Protein AF-A0A9P7HQS7-F1 (afdb_monomer_lite)

Secondary structure (DSSP, 8-state):
---HHHHHHHHHHH---GGGEEEEEEES---S-TT--TTSTTTTTTEEEEEEEE----GGGS--HHHHHHHHHHHHTTHHHHHHHHHHHHHTT---S-HHHHHHHHHHHHHHHHHHHHHHHTTTT--S---HHHHHHHHHHHHHHHHHHHHHHGGGSS-THHHHHHHHHHHHTT-TTSHHHHHHHHHSSTT-HHHHHHHHHTSTTTTT-HHHHHHHHHHHHHS-HHHHHTT-HHHHHHHHHHHHHHHHH-TT--

Structure (mmCIF, N/CA/C/O backbone):
data_AF-A0A9P7HQS7-F1
#
_entry.id   AF-A0A9P7HQS7-F1
#
loop_
_atom_site.group_PDB
_atom_site.id
_atom_site.type_symbol
_atom_site.label_atom_id
_atom_site.label_alt_id
_atom_site.label_comp_id
_atom_site.label_asym_id
_atom_site.label_entity_id
_atom_site.label_seq_id
_atom_site.pdbx_PDB_ins_code
_atom_site.Cartn_x
_atom_site.Cartn_y
_atom_site.Cartn_z
_atom_site.occupancy
_atom_site.B_iso_or_equiv
_atom_site.auth_seq_id
_atom_site.auth_comp_id
_atom_site.auth_asym_id
_atom_site.auth_atom_id
_atom_site.pdbx_PDB_model_num
ATOM 1 N N . MET A 1 1 ? 9.924 -20.325 -32.715 1.00 49.25 1 MET A N 1
ATOM 2 C CA . MET A 1 1 ? 8.821 -19.707 -31.945 1.00 49.25 1 MET A CA 1
ATOM 3 C C . MET A 1 1 ? 9.147 -19.861 -30.471 1.00 49.25 1 MET A C 1
ATOM 5 O O . MET A 1 1 ? 9.348 -20.991 -30.048 1.00 49.25 1 MET A O 1
ATOM 9 N N . MET A 1 2 ? 9.272 -18.765 -29.718 1.00 60.41 2 MET A N 1
ATOM 10 C CA . MET A 1 2 ? 9.378 -18.847 -28.253 1.00 60.41 2 MET A CA 1
ATOM 11 C C . MET A 1 2 ? 8.041 -19.307 -27.663 1.00 60.41 2 MET A C 1
ATOM 13 O O . MET A 1 2 ? 6.983 -18.977 -28.205 1.00 60.41 2 MET A O 1
ATOM 17 N N . SER A 1 3 ? 8.096 -20.117 -26.605 1.00 73.44 3 SER A N 1
ATOM 18 C CA . SER A 1 3 ? 6.913 -20.727 -25.995 1.00 73.44 3 SER A CA 1
ATOM 19 C C . SER A 1 3 ? 6.051 -19.682 -25.281 1.00 73.44 3 SER A C 1
ATOM 21 O O . SER A 1 3 ? 6.530 -18.623 -24.878 1.00 73.44 3 SER A O 1
ATOM 23 N N . SER A 1 4 ? 4.765 -19.984 -25.093 1.00 73.38 4 SER A N 1
ATOM 24 C CA . SER A 1 4 ? 3.894 -19.223 -24.187 1.00 73.38 4 SER A CA 1
ATOM 25 C C . SER A 1 4 ? 4.485 -19.117 -22.777 1.00 73.38 4 SER A C 1
ATOM 27 O O . SER A 1 4 ? 4.354 -18.070 -22.156 1.00 73.38 4 SER A O 1
ATOM 29 N N . GLY A 1 5 ? 5.194 -20.160 -22.327 1.00 81.75 5 GLY A N 1
ATOM 30 C CA . GLY A 1 5 ? 5.910 -20.180 -21.051 1.00 81.75 5 GLY A CA 1
ATOM 31 C C . GLY A 1 5 ? 6.954 -19.072 -20.927 1.00 81.75 5 GLY A C 1
ATOM 32 O O . GLY A 1 5 ? 6.957 -18.378 -19.927 1.00 81.75 5 GLY A O 1
ATOM 33 N N . PHE A 1 6 ? 7.753 -18.808 -21.970 1.00 82.31 6 PHE A N 1
ATOM 34 C CA . PHE A 1 6 ? 8.747 -17.726 -21.931 1.00 82.31 6 PHE A CA 1
ATOM 35 C C . PHE A 1 6 ? 8.119 -16.356 -21.641 1.00 82.31 6 PHE A C 1
ATOM 37 O O . PHE A 1 6 ? 8.645 -15.594 -20.840 1.00 82.31 6 PHE A O 1
ATOM 44 N N . PHE A 1 7 ? 7.001 -16.032 -22.295 1.00 79.00 7 PHE A N 1
ATOM 45 C CA . PHE A 1 7 ? 6.338 -14.745 -22.079 1.00 79.00 7 PHE A CA 1
ATOM 46 C C . PHE A 1 7 ? 5.617 -14.682 -20.733 1.00 79.00 7 PHE A C 1
ATOM 48 O O . PHE A 1 7 ? 5.605 -13.620 -20.127 1.00 79.00 7 PHE A O 1
ATOM 55 N N . ALA A 1 8 ? 5.063 -15.802 -20.261 1.00 74.88 8 ALA A N 1
ATOM 56 C CA . ALA A 1 8 ? 4.489 -15.884 -18.923 1.00 74.88 8 ALA A CA 1
ATOM 57 C C . ALA A 1 8 ? 5.565 -15.687 -17.845 1.00 74.88 8 ALA A C 1
ATOM 59 O O . ALA A 1 8 ? 5.360 -14.913 -16.921 1.00 74.88 8 ALA A O 1
ATOM 60 N N . ASP A 1 9 ? 6.733 -16.312 -18.003 1.00 73.12 9 ASP A N 1
ATOM 61 C CA . ASP A 1 9 ? 7.865 -16.137 -17.093 1.00 73.12 9 ASP A CA 1
ATOM 62 C C . ASP A 1 9 ? 8.442 -14.720 -17.183 1.00 73.12 9 ASP A C 1
ATOM 64 O O . ASP A 1 9 ? 8.821 -14.147 -16.166 1.00 73.12 9 ASP A O 1
ATOM 68 N N . LEU A 1 10 ? 8.508 -14.128 -18.380 1.00 72.50 10 LEU A N 1
ATOM 69 C CA . LEU A 1 10 ? 8.941 -12.742 -18.556 1.00 72.50 10 LEU A CA 1
ATOM 70 C C . LEU A 1 10 ? 8.008 -11.786 -17.805 1.00 72.50 10 LEU A C 1
ATOM 72 O O . LEU A 1 10 ? 8.485 -10.956 -17.037 1.00 72.50 10 LEU A O 1
ATOM 76 N N . GLU A 1 11 ? 6.699 -11.928 -17.986 1.00 70.00 11 GLU A N 1
ATOM 77 C CA . GLU A 1 11 ? 5.691 -11.106 -17.316 1.00 70.00 11 GLU A CA 1
ATOM 78 C C . GLU A 1 11 ? 5.711 -11.329 -15.798 1.00 70.00 11 GLU A C 1
ATOM 80 O O . GLU A 1 11 ? 5.760 -10.369 -15.037 1.00 70.00 11 GLU A O 1
ATOM 85 N N . LEU A 1 12 ? 5.807 -12.581 -15.346 1.00 62.22 12 LEU A N 1
ATOM 86 C CA . LEU A 1 12 ? 5.856 -12.925 -13.924 1.00 62.22 12 LEU A CA 1
ATOM 87 C C . LEU A 1 12 ? 7.117 -12.403 -13.221 1.00 62.22 12 LEU A C 1
ATOM 89 O O . LEU A 1 12 ? 7.042 -11.955 -12.082 1.00 62.22 12 LEU A O 1
ATOM 93 N N . ASN A 1 13 ? 8.277 -12.453 -13.880 1.00 58.34 13 ASN A N 1
ATOM 94 C CA . ASN A 1 13 ? 9.545 -12.055 -13.261 1.00 58.34 13 ASN A CA 1
ATOM 95 C C . ASN A 1 13 ? 9.893 -10.574 -13.464 1.00 58.34 13 ASN A C 1
ATOM 97 O O . ASN A 1 13 ? 10.711 -10.040 -12.717 1.00 58.34 13 ASN A O 1
ATOM 101 N N . THR A 1 14 ? 9.342 -9.918 -14.489 1.00 58.38 14 THR A N 1
ATOM 102 C CA . THR A 1 14 ? 9.727 -8.540 -14.856 1.00 58.38 14 THR A CA 1
ATOM 103 C C . THR A 1 14 ? 8.563 -7.559 -14.921 1.00 58.38 14 THR A C 1
ATOM 105 O O . THR A 1 14 ? 8.804 -6.364 -15.048 1.00 58.38 14 THR A O 1
ATOM 108 N N . GLY A 1 15 ? 7.317 -8.031 -14.872 1.00 61.59 15 GLY A N 1
ATOM 109 C CA . GLY A 1 15 ? 6.125 -7.210 -15.091 1.00 61.59 15 GLY A CA 1
ATOM 110 C C . GLY A 1 15 ? 5.891 -6.819 -16.553 1.00 61.59 15 GLY A C 1
ATOM 111 O O . GLY A 1 15 ? 4.835 -6.280 -16.860 1.00 61.59 15 GLY A O 1
ATOM 112 N N . ILE A 1 16 ? 6.827 -7.100 -17.474 1.00 69.81 16 ILE A N 1
ATOM 113 C CA . ILE A 1 16 ? 6.713 -6.686 -18.877 1.00 69.81 16 ILE A CA 1
ATOM 114 C C . ILE A 1 16 ? 5.714 -7.597 -19.604 1.00 69.81 16 ILE A C 1
ATOM 116 O O . ILE A 1 16 ? 6.024 -8.772 -19.838 1.00 69.81 16 ILE A O 1
ATOM 120 N N . PRO A 1 17 ? 4.561 -7.074 -20.062 1.00 72.88 17 PRO A N 1
ATOM 121 C CA . PRO A 1 17 ? 3.586 -7.896 -20.751 1.00 72.88 17 PRO A CA 1
ATOM 122 C C . PRO A 1 17 ? 4.065 -8.245 -22.161 1.00 72.88 17 PRO A C 1
ATOM 124 O O . PRO A 1 17 ? 4.784 -7.491 -22.835 1.00 72.88 17 PRO A O 1
ATOM 127 N N . LYS A 1 18 ? 3.577 -9.376 -22.679 1.00 77.00 18 LYS A N 1
ATOM 128 C CA . LYS A 1 18 ? 3.855 -9.807 -24.060 1.00 77.00 18 LYS A CA 1
ATOM 129 C C . LYS A 1 18 ? 3.506 -8.733 -25.099 1.00 77.00 18 LYS A C 1
ATOM 131 O O . LYS A 1 18 ? 4.198 -8.620 -26.107 1.00 77.00 18 LYS A O 1
ATOM 136 N N . SER A 1 19 ? 2.458 -7.941 -24.867 1.00 78.62 19 SER A N 1
ATOM 137 C CA . SER A 1 19 ? 2.013 -6.859 -25.762 1.00 78.62 19 SER A CA 1
ATOM 138 C C . SER A 1 19 ? 3.055 -5.745 -25.934 1.00 78.62 19 SER A C 1
ATOM 140 O O . SER A 1 19 ? 3.161 -5.164 -27.017 1.00 78.62 19 SER A O 1
ATOM 142 N N . LYS A 1 20 ? 3.868 -5.491 -24.902 1.00 76.50 20 LYS A N 1
ATOM 143 C CA . LYS A 1 20 ? 4.955 -4.501 -24.898 1.00 76.50 20 LYS A CA 1
ATOM 144 C C . LYS A 1 20 ? 6.319 -5.111 -25.238 1.00 76.50 20 LYS A C 1
ATOM 146 O O . LYS A 1 20 ? 7.344 -4.442 -25.116 1.00 76.50 20 LYS A O 1
ATOM 151 N N . THR A 1 21 ? 6.338 -6.350 -25.736 1.00 79.75 21 THR A N 1
ATOM 152 C CA . THR A 1 21 ? 7.549 -7.048 -26.180 1.00 79.75 21 THR A CA 1
ATOM 153 C C . THR A 1 21 ? 7.455 -7.407 -27.661 1.00 79.75 21 THR A C 1
ATOM 155 O O . THR A 1 21 ? 6.498 -8.037 -28.107 1.00 79.75 21 THR A O 1
ATOM 158 N N . LYS A 1 22 ? 8.479 -7.061 -28.443 1.00 86.62 22 LYS A N 1
ATOM 159 C CA . LYS A 1 22 ? 8.659 -7.530 -29.825 1.00 86.62 22 LYS A CA 1
ATOM 160 C C . LYS A 1 22 ? 9.949 -8.325 -29.938 1.00 86.62 22 LYS A C 1
ATOM 162 O O . LYS A 1 22 ? 10.961 -7.939 -29.371 1.00 86.62 22 LYS A O 1
ATOM 167 N N . MET A 1 23 ? 9.933 -9.413 -30.697 1.00 85.50 23 MET A N 1
ATOM 168 C CA . MET A 1 23 ? 11.172 -10.119 -31.022 1.00 85.50 23 MET A CA 1
ATOM 169 C C . MET A 1 23 ? 11.892 -9.382 -32.143 1.00 85.50 23 MET A C 1
ATOM 171 O O . MET A 1 23 ? 11.276 -9.001 -33.140 1.00 85.50 23 MET A O 1
ATOM 175 N N . GLY A 1 24 ? 13.190 -9.173 -31.979 1.00 85.88 24 GLY A N 1
ATOM 176 C CA . GLY A 1 24 ? 14.002 -8.513 -32.987 1.00 85.88 24 GLY A CA 1
ATOM 177 C C . GLY A 1 24 ? 15.483 -8.750 -32.771 1.00 85.88 24 GLY A C 1
ATOM 178 O O . GLY A 1 24 ? 15.890 -9.533 -31.916 1.00 85.88 24 GLY A O 1
ATOM 179 N N . ASN A 1 25 ? 16.287 -8.069 -33.576 1.00 85.75 25 ASN A N 1
ATOM 180 C CA . ASN A 1 25 ? 17.732 -8.123 -33.447 1.00 85.75 25 ASN A CA 1
ATOM 181 C C . ASN A 1 25 ? 18.205 -6.867 -32.715 1.00 85.75 25 ASN A C 1
ATOM 183 O O . ASN A 1 25 ? 17.741 -5.768 -33.025 1.00 85.75 25 ASN A O 1
ATOM 187 N N . TYR A 1 26 ? 19.101 -7.036 -31.750 1.00 81.50 26 TYR A N 1
ATOM 188 C CA . TYR A 1 26 ? 19.686 -5.944 -30.981 1.00 81.50 26 TYR A CA 1
ATOM 189 C C . TYR A 1 26 ? 21.166 -5.820 -31.290 1.00 81.50 26 TYR A C 1
ATOM 191 O O . TYR A 1 26 ? 21.915 -6.786 -31.156 1.00 81.50 26 TYR A O 1
ATOM 199 N N . ASP A 1 27 ? 21.567 -4.620 -31.683 1.00 82.00 27 ASP A N 1
ATOM 200 C CA . ASP A 1 27 ? 22.956 -4.274 -31.922 1.00 82.00 27 ASP A CA 1
ATOM 201 C C . ASP A 1 27 ? 23.524 -3.614 -30.659 1.00 82.00 27 ASP A C 1
ATOM 203 O O . ASP A 1 27 ? 23.108 -2.516 -30.280 1.00 82.00 27 ASP A O 1
ATOM 207 N N . ARG A 1 28 ? 24.465 -4.287 -29.989 1.00 71.00 28 ARG A N 1
ATOM 208 C CA . ARG A 1 28 ? 25.158 -3.765 -28.799 1.00 71.00 28 ARG A CA 1
ATOM 209 C C . ARG A 1 28 ? 26.414 -2.965 -29.167 1.00 71.00 28 ARG A C 1
ATOM 211 O O . ARG A 1 28 ? 27.345 -2.902 -28.367 1.00 71.00 28 ARG A O 1
ATOM 218 N N . MET A 1 29 ? 26.407 -2.336 -30.342 1.00 63.81 29 MET A N 1
ATOM 219 C CA . MET A 1 29 ? 27.504 -1.597 -30.963 1.00 63.81 29 MET A CA 1
ATOM 220 C C . MET A 1 29 ? 28.428 -2.515 -31.773 1.00 63.81 29 MET A C 1
ATOM 222 O O . MET A 1 29 ? 29.483 -2.952 -31.312 1.00 63.81 29 MET A O 1
ATOM 226 N N . ASN A 1 30 ? 28.006 -2.795 -33.004 1.00 63.38 30 ASN A N 1
ATOM 227 C CA . ASN A 1 30 ? 28.791 -3.447 -34.034 1.00 63.38 30 ASN A CA 1
ATOM 228 C C . ASN A 1 30 ? 30.038 -2.599 -34.312 1.00 63.38 30 ASN A C 1
ATOM 230 O O . ASN A 1 30 ? 29.960 -1.471 -34.798 1.00 63.38 30 ASN A O 1
ATOM 234 N N . SER A 1 31 ? 31.202 -3.138 -33.958 1.00 65.56 31 SER A N 1
ATOM 235 C CA . SER A 1 31 ? 32.501 -2.492 -34.151 1.00 65.56 31 SER A CA 1
ATOM 236 C C . SER A 1 31 ? 33.038 -2.636 -35.580 1.00 65.56 31 SER A C 1
ATOM 238 O O . SER A 1 31 ? 34.177 -2.245 -35.845 1.00 65.56 31 SER A O 1
ATOM 240 N N . CYS A 1 32 ? 32.247 -3.183 -36.511 1.00 70.31 32 CYS A N 1
ATOM 241 C CA . CYS A 1 32 ? 32.590 -3.198 -37.926 1.00 70.31 32 CYS A CA 1
ATOM 242 C C . CYS A 1 32 ? 32.798 -1.789 -38.488 1.00 70.31 32 CYS A C 1
ATOM 244 O O . CYS A 1 32 ? 32.143 -0.817 -38.109 1.00 70.31 32 CYS A O 1
ATOM 246 N N . ALA A 1 33 ? 33.648 -1.713 -39.512 1.00 72.75 33 ALA A N 1
ATOM 247 C CA . ALA A 1 33 ? 33.722 -0.536 -40.360 1.00 72.75 33 ALA A CA 1
ATOM 248 C C . ALA A 1 33 ? 32.353 -0.252 -41.024 1.00 72.75 33 ALA A C 1
ATOM 250 O O . ALA A 1 33 ? 31.674 -1.199 -41.426 1.00 72.75 33 ALA A O 1
ATOM 251 N N . PRO A 1 34 ? 31.972 1.023 -41.247 1.00 69.19 34 PRO A N 1
ATOM 252 C CA . PRO A 1 34 ? 30.704 1.394 -41.894 1.00 69.19 34 PRO A CA 1
ATOM 253 C C . PRO A 1 34 ? 30.480 0.788 -43.291 1.00 69.19 34 PRO A C 1
ATOM 255 O O . PRO A 1 34 ? 29.362 0.787 -43.795 1.00 69.19 34 PRO A O 1
ATOM 258 N N . SER A 1 35 ? 31.545 0.306 -43.937 1.00 76.62 35 SER A N 1
ATOM 259 C CA . SER A 1 35 ? 31.519 -0.342 -45.251 1.00 76.62 35 SER A CA 1
ATOM 260 C C . SER A 1 35 ? 31.280 -1.854 -45.205 1.00 76.62 35 SER A C 1
ATOM 262 O O . SER A 1 35 ? 31.222 -2.472 -46.271 1.00 76.62 35 SER A O 1
ATOM 264 N N . ALA A 1 36 ? 31.202 -2.451 -44.012 1.00 72.50 36 ALA A N 1
ATOM 265 C CA . ALA A 1 36 ? 30.992 -3.883 -43.856 1.00 72.50 36 ALA A CA 1
ATOM 266 C C . ALA A 1 36 ? 29.621 -4.307 -44.405 1.00 72.50 36 ALA A C 1
ATOM 268 O O . ALA A 1 36 ? 28.665 -3.527 -44.423 1.00 72.50 36 ALA A O 1
ATOM 269 N N . LYS A 1 37 ? 29.528 -5.545 -44.883 1.00 78.62 37 LYS A N 1
ATOM 270 C CA . LYS A 1 37 ? 28.327 -6.134 -45.481 1.00 78.62 37 LYS A CA 1
ATOM 271 C C . LYS A 1 37 ? 27.953 -7.432 -44.779 1.00 78.62 37 LYS A C 1
ATOM 273 O O . LYS A 1 37 ? 28.771 -8.074 -44.125 1.00 78.62 37 LYS A O 1
ATOM 278 N N . ALA A 1 38 ? 26.704 -7.851 -44.982 1.00 69.25 38 ALA A N 1
ATOM 279 C CA . ALA A 1 38 ? 26.240 -9.171 -44.578 1.00 69.25 38 ALA A CA 1
ATOM 280 C C . ALA A 1 38 ? 27.117 -10.259 -45.226 1.00 69.25 38 ALA A C 1
ATOM 282 O O . ALA A 1 38 ? 27.034 -10.479 -46.434 1.00 69.25 38 ALA A O 1
ATOM 283 N N . GLY A 1 39 ? 27.973 -10.892 -44.419 1.00 71.81 39 GLY A N 1
ATOM 284 C CA . GLY A 1 39 ? 28.974 -11.871 -44.855 1.00 71.81 39 GLY A CA 1
ATOM 285 C C . GLY A 1 39 ? 30.388 -11.602 -44.334 1.00 71.81 39 GLY A C 1
ATOM 286 O O . GLY A 1 39 ? 31.192 -12.527 -44.322 1.00 71.81 39 GLY A O 1
ATOM 287 N N . ASP A 1 40 ? 30.682 -10.384 -43.872 1.00 76.31 40 ASP A N 1
ATOM 288 C CA . ASP A 1 40 ? 31.977 -10.068 -43.262 1.00 76.31 40 ASP A CA 1
ATOM 289 C C . ASP A 1 40 ? 32.073 -10.647 -41.841 1.00 76.31 40 ASP A C 1
ATOM 291 O O . ASP A 1 40 ? 31.099 -10.614 -41.087 1.00 76.31 40 ASP A O 1
ATOM 295 N N . ASP A 1 41 ? 33.259 -11.121 -41.442 1.00 75.69 41 ASP A N 1
ATOM 296 C CA . ASP A 1 41 ? 33.483 -11.796 -40.150 1.00 75.69 41 ASP A CA 1
ATOM 297 C C . ASP A 1 41 ? 33.062 -10.950 -38.936 1.00 75.69 41 ASP A C 1
ATOM 299 O O . ASP A 1 41 ? 32.614 -11.479 -37.918 1.00 75.69 41 ASP A O 1
ATOM 303 N N . CYS A 1 42 ? 33.169 -9.621 -39.041 1.00 75.56 42 CYS A N 1
ATOM 304 C CA . CYS A 1 42 ? 32.767 -8.714 -37.972 1.00 75.56 42 CYS A CA 1
ATOM 305 C C . CYS A 1 42 ? 31.251 -8.445 -37.935 1.00 75.56 42 CYS A C 1
ATOM 307 O O . CYS A 1 42 ? 30.754 -7.967 -36.920 1.00 75.56 42 CYS A O 1
ATOM 309 N N . TRP A 1 43 ? 30.501 -8.742 -39.008 1.00 70.81 43 TRP A N 1
ATOM 310 C CA . TRP A 1 43 ? 29.119 -8.271 -39.211 1.00 70.81 43 TRP A CA 1
ATOM 311 C C . TRP A 1 43 ? 28.144 -8.771 -38.142 1.00 70.81 43 TRP A C 1
ATOM 313 O O . TRP A 1 43 ? 27.165 -8.100 -37.817 1.00 70.81 43 TRP A O 1
ATOM 323 N N . SER A 1 44 ? 28.418 -9.947 -37.583 1.00 72.12 44 SER A N 1
ATOM 324 C CA . SER A 1 44 ? 27.623 -10.552 -36.513 1.00 72.12 44 SER A CA 1
ATOM 325 C C . SER A 1 44 ? 28.182 -10.289 -35.110 1.00 72.12 44 SER A C 1
ATOM 327 O O . SER A 1 44 ? 27.564 -10.698 -34.126 1.00 72.12 44 SER A O 1
ATOM 329 N N . ILE A 1 45 ? 29.327 -9.612 -34.981 1.00 74.94 45 ILE A N 1
ATOM 330 C CA . ILE A 1 45 ? 29.920 -9.295 -33.679 1.00 74.94 45 ILE A CA 1
ATOM 331 C C . ILE A 1 45 ? 29.080 -8.206 -33.005 1.00 74.94 45 ILE A C 1
ATOM 333 O O . ILE A 1 45 ? 28.859 -7.135 -33.559 1.00 74.94 45 ILE A O 1
ATOM 337 N N . GLY A 1 46 ? 28.598 -8.489 -31.793 1.00 72.44 46 GLY A N 1
ATOM 338 C CA . GLY A 1 46 ? 27.740 -7.570 -31.035 1.00 72.44 46 GLY A CA 1
ATOM 339 C C . GLY A 1 46 ? 26.260 -7.601 -31.433 1.00 72.44 46 GLY A C 1
ATOM 340 O O . GLY A 1 46 ? 25.463 -6.893 -30.819 1.00 72.44 46 GLY A O 1
ATOM 341 N N . MET A 1 47 ? 25.877 -8.449 -32.397 1.00 80.44 47 MET A N 1
ATOM 342 C CA . MET A 1 47 ? 24.490 -8.643 -32.817 1.00 80.44 47 MET A CA 1
ATOM 343 C C . MET A 1 47 ? 23.835 -9.786 -32.039 1.00 80.44 47 MET A C 1
ATOM 345 O O . MET A 1 47 ? 24.221 -10.949 -32.161 1.00 80.44 47 MET A O 1
ATOM 349 N N . TYR A 1 48 ? 22.787 -9.471 -31.285 1.00 82.12 48 TYR A N 1
ATOM 350 C CA . TYR A 1 48 ? 21.903 -10.467 -30.692 1.00 82.12 48 TYR A CA 1
ATOM 351 C C . TYR A 1 48 ? 20.707 -10.688 -31.605 1.00 82.12 48 TYR A C 1
ATOM 353 O O . TYR A 1 48 ? 19.951 -9.758 -31.879 1.00 82.12 48 TYR A O 1
ATOM 361 N N . TYR A 1 49 ? 20.526 -11.920 -32.071 1.00 83.50 49 TYR A N 1
ATOM 362 C CA . TYR A 1 49 ? 19.428 -12.268 -32.964 1.00 83.50 49 TYR A CA 1
ATOM 363 C C . TYR A 1 49 ? 18.232 -12.812 -32.191 1.00 83.50 49 TYR A C 1
ATOM 365 O O . TYR A 1 49 ? 18.395 -13.627 -31.283 1.00 83.50 49 TYR A O 1
ATOM 373 N N . ASN A 1 50 ? 17.030 -12.407 -32.605 1.00 84.31 50 ASN A N 1
ATOM 374 C CA . ASN A 1 50 ? 15.763 -12.905 -32.066 1.00 84.31 50 ASN A CA 1
ATOM 375 C C . ASN A 1 50 ? 15.669 -12.808 -30.527 1.00 84.31 50 ASN A C 1
ATOM 377 O O . ASN A 1 50 ? 15.296 -13.764 -29.844 1.00 84.31 50 ASN A O 1
ATOM 381 N N . VAL A 1 51 ? 16.022 -11.640 -29.994 1.00 83.75 51 VAL A N 1
ATOM 382 C CA . VAL A 1 51 ? 15.893 -11.294 -28.576 1.00 83.75 51 VAL A CA 1
ATOM 383 C C . VAL A 1 51 ? 14.618 -10.484 -28.320 1.00 83.75 51 VAL A C 1
ATOM 385 O O . VAL A 1 51 ? 14.140 -9.788 -29.224 1.00 83.75 51 VAL A O 1
ATOM 388 N N . PRO A 1 52 ? 14.048 -10.556 -27.103 1.00 79.94 52 PRO A N 1
ATOM 389 C CA . PRO A 1 52 ? 12.950 -9.687 -26.699 1.00 79.94 52 PRO A CA 1
ATOM 390 C C . PRO A 1 52 ? 13.423 -8.231 -26.644 1.00 79.94 52 PRO A C 1
ATOM 392 O O . PRO A 1 52 ? 14.416 -7.904 -25.998 1.00 79.94 52 PRO A O 1
ATOM 395 N N . LEU A 1 53 ? 12.689 -7.353 -27.315 1.00 80.25 53 LEU A N 1
ATOM 396 C CA . LEU A 1 53 ? 12.899 -5.914 -27.325 1.00 80.25 53 LEU A CA 1
ATOM 397 C C . LEU A 1 53 ? 11.640 -5.200 -26.874 1.00 80.25 53 LEU A C 1
ATOM 399 O O . LEU A 1 53 ? 10.520 -5.637 -27.141 1.00 80.25 53 LEU A O 1
ATOM 403 N N . ILE A 1 54 ? 11.845 -4.051 -26.246 1.00 74.44 54 ILE A N 1
ATOM 404 C CA . ILE A 1 54 ? 10.766 -3.168 -25.831 1.00 74.44 54 ILE A CA 1
ATOM 405 C C . ILE A 1 54 ? 9.980 -2.705 -27.069 1.00 74.44 54 ILE A C 1
ATOM 407 O O . ILE A 1 54 ? 10.552 -2.290 -28.085 1.00 74.44 54 ILE A O 1
ATOM 411 N N . ASN A 1 55 ? 8.653 -2.784 -26.988 1.00 78.56 55 ASN A N 1
ATOM 412 C CA . ASN A 1 55 ? 7.739 -2.398 -28.053 1.00 78.56 55 ASN A CA 1
ATOM 413 C C . ASN A 1 55 ? 6.791 -1.284 -27.596 1.00 78.56 55 ASN A C 1
ATOM 415 O O . ASN A 1 55 ? 5.752 -1.553 -27.001 1.00 78.56 55 ASN A O 1
ATOM 419 N N . GLY A 1 56 ? 7.137 -0.036 -27.928 1.00 66.81 56 GLY A N 1
ATOM 420 C CA . GLY A 1 56 ? 6.194 1.083 -27.880 1.00 66.81 56 GLY A CA 1
ATOM 421 C C . GLY A 1 56 ? 5.753 1.512 -26.480 1.00 66.81 56 GLY A C 1
ATOM 422 O O . GLY A 1 56 ? 4.567 1.761 -26.292 1.00 66.81 56 GLY A O 1
ATOM 423 N N . TYR A 1 57 ? 6.676 1.608 -25.516 1.00 64.81 57 TYR A N 1
ATOM 424 C CA . TYR A 1 57 ? 6.403 2.402 -24.313 1.00 64.81 57 TYR A CA 1
ATOM 425 C C . TYR A 1 57 ? 6.416 3.888 -24.661 1.00 64.81 57 TYR A C 1
ATOM 427 O O . TYR A 1 57 ? 7.319 4.384 -25.340 1.00 64.81 57 TYR A O 1
ATOM 435 N N . SER A 1 58 ? 5.406 4.584 -24.173 1.00 62.78 58 SER A N 1
ATOM 436 C CA . SER A 1 58 ? 5.192 6.015 -24.302 1.00 62.78 58 SER A CA 1
ATOM 437 C C . SER A 1 58 ? 4.866 6.608 -22.933 1.00 62.78 58 SER A C 1
ATOM 439 O O . SER A 1 58 ? 4.514 5.893 -22.001 1.00 62.78 58 SER A O 1
ATOM 441 N N . VAL A 1 59 ? 4.967 7.932 -22.801 1.00 59.22 59 VAL A N 1
ATOM 442 C CA . VAL A 1 59 ? 4.653 8.629 -21.539 1.00 59.22 59 VAL A CA 1
ATOM 443 C C . VAL A 1 59 ? 3.207 8.373 -21.095 1.00 59.22 59 VAL A C 1
ATOM 445 O O . VAL A 1 59 ? 2.947 8.316 -19.904 1.00 59.22 59 VAL A O 1
ATOM 448 N N . SER A 1 60 ? 2.285 8.165 -22.039 1.00 60.56 60 SER A N 1
ATOM 449 C CA . SER A 1 60 ? 0.882 7.839 -21.757 1.00 60.56 60 SER A CA 1
ATOM 450 C C . SER A 1 60 ? 0.652 6.427 -21.218 1.00 60.56 60 SER A C 1
ATOM 452 O O . SER A 1 60 ? -0.446 6.156 -20.752 1.00 60.56 60 SER A O 1
ATOM 454 N N . ASP A 1 61 ? 1.647 5.540 -21.293 1.00 58.47 61 ASP A N 1
ATOM 455 C CA . ASP A 1 61 ? 1.560 4.209 -20.683 1.00 58.47 61 ASP A CA 1
ATOM 456 C C . ASP A 1 61 ? 1.909 4.252 -19.181 1.00 58.47 61 ASP A C 1
ATOM 458 O O . ASP A 1 61 ? 1.562 3.355 -18.432 1.00 58.47 61 ASP A O 1
ATOM 462 N N . VAL A 1 62 ? 2.569 5.313 -18.700 1.00 61.19 62 VAL A N 1
ATOM 463 C CA . VAL A 1 62 ? 3.015 5.401 -17.303 1.00 61.19 62 VAL A CA 1
ATOM 464 C C . VAL A 1 62 ? 2.076 6.300 -16.505 1.00 61.19 62 VAL A C 1
ATOM 466 O O . VAL A 1 62 ? 1.900 7.474 -16.840 1.00 61.19 62 VAL A O 1
ATOM 469 N N . ALA A 1 63 ? 1.522 5.775 -15.408 1.00 67.81 63 ALA A N 1
ATOM 470 C CA 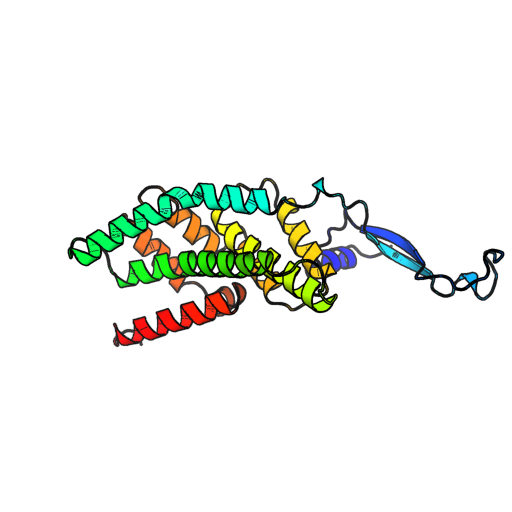. ALA A 1 63 ? 0.701 6.558 -14.488 1.00 67.81 63 ALA A CA 1
ATOM 471 C C . ALA A 1 63 ? 1.456 7.803 -14.011 1.00 67.81 63 ALA A C 1
ATOM 473 O O . ALA A 1 63 ? 2.602 7.709 -13.569 1.00 67.81 63 ALA A O 1
ATOM 474 N N . ASN A 1 64 ? 0.811 8.972 -14.048 1.00 71.38 64 ASN A N 1
ATOM 475 C CA . ASN A 1 64 ? 1.411 10.204 -13.551 1.00 71.38 64 ASN A CA 1
ATOM 476 C C . ASN A 1 64 ? 1.491 10.161 -12.013 1.00 71.38 64 ASN A C 1
ATOM 478 O O . ASN A 1 64 ? 0.454 10.282 -11.350 1.00 71.38 64 ASN A O 1
ATOM 482 N N . PRO A 1 65 ? 2.693 10.078 -11.409 1.00 70.88 65 PRO A N 1
ATOM 483 C CA . PRO A 1 65 ? 2.850 9.982 -9.958 1.00 70.88 65 PRO A CA 1
ATOM 484 C C . PRO A 1 65 ? 2.146 11.097 -9.190 1.00 70.88 65 PRO A C 1
ATOM 486 O O . PRO A 1 65 ? 1.592 10.881 -8.114 1.00 70.88 65 PRO A O 1
ATOM 489 N N . LYS A 1 66 ? 2.126 12.304 -9.765 1.00 74.81 66 LYS A N 1
ATOM 490 C CA . LYS A 1 66 ? 1.467 13.461 -9.163 1.00 74.81 66 LYS A CA 1
ATOM 491 C C . LYS A 1 66 ? -0.036 13.245 -9.043 1.00 74.81 66 LYS A C 1
ATOM 493 O O . LYS A 1 66 ? -0.623 13.661 -8.049 1.00 74.81 66 LYS A O 1
ATOM 498 N N . GLU A 1 67 ? -0.660 12.618 -10.032 1.00 77.44 67 GLU A N 1
ATOM 499 C CA . GLU A 1 67 ? -2.096 12.341 -10.015 1.00 77.44 67 GLU A CA 1
ATOM 500 C C . GLU A 1 67 ? -2.438 11.255 -9.002 1.00 77.44 67 GLU A C 1
ATOM 502 O O . GLU A 1 67 ? -3.398 11.419 -8.253 1.00 77.44 67 GLU A O 1
ATOM 507 N N . VAL A 1 68 ? -1.619 10.202 -8.918 1.00 77.56 68 VAL A N 1
ATOM 508 C CA . VAL A 1 68 ? -1.764 9.133 -7.918 1.00 77.56 68 VAL A CA 1
ATOM 509 C C . VAL A 1 68 ? -1.726 9.718 -6.505 1.00 77.56 68 VAL A C 1
ATOM 511 O O . VAL A 1 68 ? -2.647 9.510 -5.714 1.00 77.56 68 VAL A O 1
ATOM 514 N N . VAL A 1 69 ? -0.710 10.535 -6.218 1.00 80.06 69 VAL A N 1
ATOM 515 C CA . VAL A 1 69 ? -0.574 11.221 -4.927 1.00 80.06 69 VAL A CA 1
ATOM 516 C C . VAL A 1 69 ? -1.728 12.187 -4.689 1.00 80.06 69 VAL A C 1
ATOM 518 O O . VAL A 1 69 ? -2.286 12.200 -3.598 1.00 80.06 69 VAL A O 1
ATOM 521 N N . SER A 1 70 ? -2.123 12.972 -5.693 1.00 83.12 70 SER A N 1
ATOM 522 C CA . SER A 1 70 ? -3.202 13.959 -5.542 1.00 83.12 70 SER A CA 1
ATOM 523 C C . SER A 1 70 ? -4.539 13.286 -5.215 1.00 83.12 70 SER A C 1
ATOM 525 O O . SER A 1 70 ? -5.219 13.708 -4.283 1.00 83.12 70 SER A O 1
ATOM 527 N N . LYS A 1 71 ? -4.880 12.192 -5.910 1.00 83.56 71 LYS A N 1
ATOM 528 C CA . LYS A 1 71 ? -6.073 11.378 -5.620 1.00 83.56 71 LYS A CA 1
ATOM 529 C C . LYS A 1 71 ? -6.017 10.763 -4.218 1.00 83.56 71 LYS A C 1
ATOM 531 O O . LYS A 1 71 ? -7.023 10.761 -3.510 1.00 83.56 71 LYS A O 1
ATOM 536 N N . GLY A 1 72 ? -4.851 10.257 -3.811 1.00 85.06 72 GLY A N 1
ATOM 537 C CA . GLY A 1 72 ? -4.637 9.722 -2.465 1.00 85.06 72 GLY A CA 1
ATOM 538 C C . GLY A 1 72 ? -4.847 10.789 -1.390 1.00 85.06 72 GLY A C 1
ATOM 539 O O . GLY A 1 72 ? -5.617 10.583 -0.455 1.00 85.06 72 GLY A O 1
ATOM 540 N N . LEU A 1 73 ? -4.235 11.963 -1.572 1.00 85.94 73 LEU A N 1
ATOM 541 C CA . LEU A 1 73 ? -4.408 13.124 -0.699 1.00 85.94 73 LEU A CA 1
ATOM 542 C C . LEU A 1 73 ? -5.877 13.531 -0.597 1.00 85.94 73 LEU A C 1
ATOM 544 O O . LEU A 1 73 ? -6.365 13.749 0.507 1.00 85.94 73 LEU A O 1
ATOM 548 N N . ASP A 1 74 ? -6.592 13.591 -1.722 1.00 87.50 74 ASP A N 1
ATOM 549 C CA . ASP A 1 74 ? -8.014 13.930 -1.750 1.00 87.50 74 ASP A CA 1
ATOM 550 C C . ASP A 1 74 ? -8.858 12.973 -0.902 1.00 87.50 74 ASP A C 1
ATOM 552 O O . ASP A 1 74 ? -9.719 13.433 -0.148 1.00 87.50 74 ASP A O 1
ATOM 556 N N . LYS A 1 75 ? -8.579 11.665 -0.962 1.00 86.94 75 LYS A N 1
ATOM 557 C CA . LYS A 1 75 ? -9.292 10.655 -0.169 1.00 86.94 75 LYS A CA 1
ATOM 558 C C . LYS A 1 75 ? -8.990 10.717 1.328 1.00 86.94 75 LYS A C 1
ATOM 560 O O . LYS A 1 75 ? -9.880 10.432 2.125 1.00 86.94 75 LYS A O 1
ATOM 565 N N . ILE A 1 76 ? -7.786 11.123 1.732 1.00 89.19 76 ILE A N 1
ATOM 566 C CA . ILE A 1 76 ? -7.417 11.204 3.158 1.00 89.19 76 ILE A CA 1
ATOM 567 C C . ILE A 1 76 ? -7.697 12.568 3.797 1.00 89.19 76 ILE A C 1
ATOM 569 O O . ILE A 1 76 ? -7.441 12.731 4.985 1.00 89.19 76 ILE A O 1
ATOM 573 N N . LYS A 1 77 ? -8.239 13.556 3.071 1.00 87.56 77 LYS A N 1
ATOM 574 C CA . LYS A 1 77 ? -8.494 14.915 3.602 1.00 87.56 77 LYS A CA 1
ATOM 575 C C . LYS A 1 77 ? -9.284 14.941 4.914 1.00 87.56 77 LYS A C 1
ATOM 577 O O . LYS A 1 77 ? -9.027 15.795 5.754 1.00 87.56 77 LYS A O 1
ATOM 582 N N . GLY A 1 78 ? -10.238 14.027 5.089 1.00 84.94 78 GLY A N 1
ATOM 583 C CA . GLY A 1 78 ? -11.043 13.927 6.312 1.00 84.94 78 GLY A CA 1
ATOM 584 C C . GLY A 1 78 ? -10.383 13.136 7.445 1.00 84.94 78 GLY A C 1
ATOM 585 O O . GLY A 1 78 ? -10.872 13.173 8.572 1.00 84.94 78 GLY A O 1
ATOM 586 N N . LEU A 1 79 ? -9.294 12.416 7.165 1.00 88.62 79 LEU A N 1
ATOM 587 C CA . LEU A 1 79 ? -8.644 11.520 8.119 1.00 88.62 79 LEU A CA 1
ATOM 588 C C . LEU A 1 79 ? -8.056 12.270 9.331 1.00 88.62 79 LEU A C 1
ATOM 590 O O . LEU A 1 79 ? -8.347 11.845 10.448 1.00 88.62 79 LEU A O 1
ATOM 594 N N . PRO A 1 80 ? -7.324 13.399 9.178 1.00 89.12 80 PRO A N 1
ATOM 595 C CA . PRO A 1 80 ? -6.808 14.151 10.325 1.00 89.12 80 PRO A CA 1
ATOM 596 C C . PRO A 1 80 ? -7.910 14.598 11.287 1.00 89.12 80 PRO A C 1
ATOM 598 O O . PRO A 1 80 ? -7.797 14.392 12.487 1.00 89.12 80 PRO A O 1
ATOM 601 N N . THR A 1 81 ? -9.023 15.122 10.762 1.00 89.94 81 THR A N 1
ATOM 602 C CA . THR A 1 81 ? -10.153 15.562 11.591 1.00 89.94 81 THR A CA 1
ATOM 603 C C . THR A 1 81 ? -10.780 14.408 12.372 1.00 89.94 81 THR A C 1
ATOM 605 O O . THR A 1 81 ? -11.103 14.579 13.544 1.00 89.94 81 THR A O 1
ATOM 608 N N . GLN A 1 82 ? -10.941 13.233 11.757 1.00 89.06 82 GLN A N 1
ATOM 609 C CA . GLN A 1 82 ? -11.467 12.055 12.455 1.00 89.06 82 GLN A CA 1
ATOM 610 C C . GLN A 1 82 ? -10.507 11.565 13.550 1.00 89.06 82 GLN A C 1
ATOM 612 O O . GLN A 1 82 ? -10.949 11.215 14.643 1.00 89.06 82 GLN A O 1
ATOM 617 N N . ILE A 1 83 ? -9.197 11.580 13.282 1.00 89.81 83 ILE A N 1
ATOM 618 C CA . ILE A 1 83 ? -8.173 11.231 14.274 1.00 89.81 83 ILE A CA 1
ATOM 619 C C . ILE A 1 83 ? -8.208 12.223 15.444 1.00 89.81 83 ILE A C 1
ATOM 621 O O . ILE A 1 83 ? -8.263 11.790 16.592 1.00 89.81 83 ILE A O 1
ATOM 625 N N . ASP A 1 84 ? -8.255 13.532 15.181 1.00 90.62 84 ASP A N 1
ATOM 626 C CA . ASP A 1 84 ? -8.324 14.569 16.221 1.00 90.62 84 ASP A CA 1
ATOM 627 C C . ASP A 1 84 ? -9.565 14.414 17.111 1.00 90.62 84 ASP A C 1
ATOM 629 O O . ASP A 1 84 ? -9.491 14.573 18.333 1.00 90.62 84 ASP A O 1
ATOM 633 N N . GLN A 1 85 ? -10.709 14.065 16.517 1.00 88.81 85 GLN A N 1
ATOM 634 C CA . GLN A 1 85 ? -11.949 13.811 17.252 1.00 88.81 85 GLN A CA 1
ATOM 635 C C . GLN A 1 85 ? -11.805 12.631 18.214 1.00 88.81 85 GLN A C 1
ATOM 637 O O . GLN A 1 85 ? -12.188 12.742 19.380 1.00 88.81 85 GLN A O 1
ATOM 642 N N . VAL A 1 86 ? -11.227 11.520 17.757 1.00 90.00 86 VAL A N 1
ATOM 643 C CA . VAL A 1 86 ? -11.044 10.339 18.607 1.00 90.00 86 VAL A CA 1
ATOM 644 C C . VAL A 1 86 ? -9.951 10.551 19.652 1.00 90.00 86 VAL A C 1
ATOM 646 O O . VAL A 1 86 ? -10.139 10.162 20.801 1.00 90.00 86 VAL A O 1
ATOM 649 N N . LEU A 1 87 ? -8.863 11.252 19.325 1.00 89.69 87 LEU A N 1
ATOM 650 C CA . LEU A 1 87 ? -7.857 11.659 20.313 1.00 89.69 87 LEU A CA 1
ATOM 651 C C . LEU A 1 87 ? -8.462 12.552 21.403 1.00 89.69 87 LEU A C 1
ATOM 653 O O . LEU A 1 87 ? -8.193 12.345 22.585 1.00 89.69 87 LEU A O 1
ATOM 657 N N . THR A 1 88 ? -9.319 13.502 21.025 1.00 91.81 88 THR A N 1
ATOM 658 C CA . THR A 1 88 ? -10.054 14.339 21.985 1.00 91.81 88 THR A CA 1
ATOM 659 C C . THR A 1 88 ? -10.972 13.484 22.861 1.00 91.81 88 THR A C 1
ATOM 661 O O . THR A 1 88 ? -11.013 13.670 24.077 1.00 91.81 88 THR A O 1
ATOM 664 N N . ALA A 1 89 ? -11.682 12.514 22.275 1.00 88.62 89 ALA A N 1
ATOM 665 C CA . ALA A 1 89 ? -12.529 11.590 23.025 1.00 88.62 89 ALA A CA 1
ATOM 666 C C . ALA A 1 89 ? -11.717 10.747 24.023 1.00 88.62 89 ALA A C 1
ATOM 668 O O . ALA A 1 89 ? -12.126 10.634 25.175 1.00 88.62 89 ALA A O 1
ATOM 669 N N . LEU A 1 90 ? -10.549 10.226 23.635 1.00 89.44 90 LEU A N 1
ATOM 670 C CA . LEU A 1 90 ? -9.639 9.504 24.533 1.00 89.44 90 LEU A CA 1
ATOM 671 C C . LEU A 1 90 ? -9.167 10.387 25.696 1.00 89.44 90 LEU A C 1
ATOM 673 O O . LEU A 1 90 ? -9.254 9.984 26.851 1.00 89.44 90 LEU A O 1
ATOM 677 N N . GLN A 1 91 ? -8.730 11.619 25.414 1.00 90.00 91 GLN A N 1
ATOM 678 C CA . GLN A 1 91 ? -8.266 12.565 26.440 1.00 90.00 91 GLN A CA 1
ATOM 679 C C . GLN A 1 91 ? -9.347 12.915 27.469 1.00 90.00 91 GLN A C 1
ATOM 681 O O . GLN A 1 91 ? -9.040 13.176 28.632 1.00 90.00 91 GLN A O 1
ATOM 686 N N . LEU A 1 92 ? -10.610 12.922 27.046 1.00 92.44 92 LEU A N 1
ATOM 687 C CA . LEU A 1 92 ? -11.762 13.195 27.903 1.00 92.44 92 LEU A CA 1
ATOM 688 C C . LEU A 1 92 ? -12.362 11.926 28.535 1.00 92.44 92 LEU A C 1
ATOM 690 O O . LEU A 1 92 ? -13.397 12.025 29.192 1.00 92.44 92 LEU A O 1
ATOM 694 N N . ASN A 1 93 ? -11.742 10.751 28.353 1.00 85.50 93 ASN A N 1
ATOM 695 C CA . ASN A 1 93 ? -12.288 9.437 28.731 1.00 85.50 93 ASN A CA 1
ATOM 696 C C . ASN A 1 93 ? -13.698 9.173 28.157 1.00 85.50 93 ASN A C 1
ATOM 698 O O . ASN A 1 93 ? -14.526 8.507 28.776 1.00 85.50 93 ASN A O 1
ATOM 702 N N . GLY A 1 94 ? -13.993 9.748 26.991 1.00 84.94 94 GLY A N 1
ATOM 703 C CA . GLY A 1 94 ? -15.265 9.636 26.278 1.00 84.94 94 GLY A CA 1
ATOM 704 C C . GLY A 1 94 ? -15.241 8.661 25.100 1.00 84.94 94 GLY A C 1
ATOM 705 O O . GLY A 1 94 ? -16.268 8.494 24.444 1.00 84.94 94 GLY A O 1
ATOM 706 N N . TYR A 1 95 ? -14.099 8.037 24.799 1.00 85.81 95 TYR A N 1
ATOM 707 C CA . TYR A 1 95 ? -14.038 6.957 23.817 1.00 85.81 95 TYR A CA 1
ATOM 708 C C . TYR A 1 95 ? -14.624 5.680 24.429 1.00 85.81 95 TYR A C 1
ATOM 710 O O . TYR A 1 95 ? -14.231 5.261 25.513 1.00 85.81 95 TYR A O 1
ATOM 718 N N . LEU A 1 96 ? -15.612 5.095 23.751 1.00 85.38 96 LEU A N 1
ATOM 719 C CA . LEU A 1 96 ? -16.379 3.950 24.258 1.00 85.38 96 LEU A CA 1
ATOM 720 C C . LEU A 1 96 ? -15.894 2.601 23.699 1.00 85.38 96 LEU A C 1
ATOM 722 O O . LEU A 1 96 ? -16.451 1.565 24.058 1.00 85.38 96 LEU A O 1
ATOM 726 N N . GLY A 1 97 ? -14.913 2.613 22.791 1.00 86.19 97 GLY A N 1
ATOM 727 C CA . GLY A 1 97 ? -14.316 1.410 22.210 1.00 86.19 97 GLY A CA 1
ATOM 728 C C . GLY A 1 97 ? -13.095 0.917 22.989 1.00 86.19 97 GLY A C 1
ATOM 729 O O . GLY A 1 97 ? -12.692 1.515 23.981 1.00 86.19 97 GLY A O 1
ATOM 730 N N . ASP A 1 98 ? -12.482 -0.168 22.515 1.00 89.88 98 ASP A N 1
ATOM 731 C CA . ASP A 1 98 ? -11.202 -0.649 23.044 1.00 89.88 98 ASP A CA 1
ATOM 732 C C . ASP A 1 98 ? -10.044 0.165 22.435 1.00 89.88 98 ASP A C 1
ATOM 734 O O . ASP A 1 98 ? -9.838 0.172 21.216 1.00 89.88 98 ASP A O 1
ATOM 738 N N . ASP A 1 99 ? -9.280 0.851 23.284 1.00 88.44 99 ASP A N 1
ATOM 739 C CA . ASP A 1 99 ? -8.116 1.655 22.892 1.00 88.44 99 ASP A CA 1
ATOM 740 C C . ASP A 1 99 ? -7.070 0.833 22.118 1.00 88.44 99 ASP A C 1
ATOM 742 O O . ASP A 1 99 ? -6.426 1.334 21.194 1.00 88.44 99 ASP A O 1
ATOM 746 N N . MET A 1 100 ? -6.910 -0.450 22.450 1.00 88.88 100 MET A N 1
ATOM 747 C CA . MET A 1 100 ? -5.957 -1.341 21.785 1.00 88.88 100 MET A CA 1
ATOM 748 C C . MET A 1 100 ? -6.429 -1.714 20.383 1.00 88.88 100 MET A C 1
ATOM 750 O O . MET A 1 100 ? -5.601 -1.812 19.475 1.00 88.88 100 MET A O 1
ATOM 754 N N . GLU A 1 101 ? -7.740 -1.873 20.185 1.00 91.88 101 GLU A N 1
ATOM 755 C CA . GLU A 1 101 ? -8.318 -2.090 18.855 1.00 91.88 101 GLU A CA 1
ATOM 756 C C . GLU A 1 101 ? -8.198 -0.837 17.989 1.00 91.88 101 GLU A C 1
ATOM 758 O O . GLU A 1 101 ? -7.918 -0.930 16.791 1.00 91.88 101 GLU A O 1
ATOM 763 N N . LEU A 1 102 ? -8.334 0.345 18.590 1.00 91.50 102 LEU A N 1
ATOM 764 C CA . LEU A 1 102 ? -8.095 1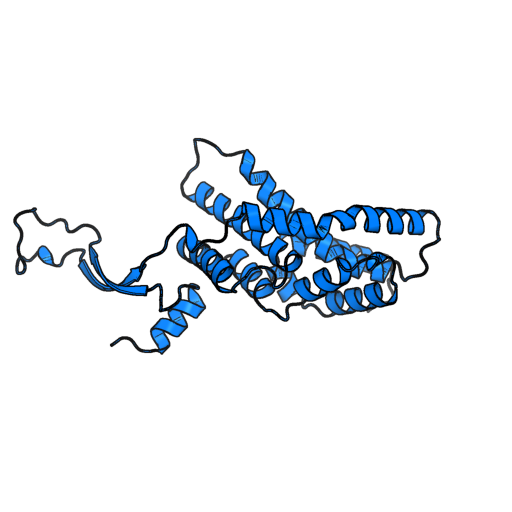.605 17.899 1.00 91.50 102 LEU A CA 1
ATOM 765 C C . LEU A 1 102 ? -6.634 1.720 17.435 1.00 91.50 102 LEU A C 1
ATOM 767 O O . LEU A 1 102 ? -6.383 2.064 16.277 1.00 91.50 102 LEU A O 1
ATOM 771 N N . ILE A 1 103 ? -5.669 1.380 18.298 1.00 91.56 103 ILE A N 1
ATOM 772 C CA . ILE A 1 103 ? -4.241 1.355 17.941 1.00 91.56 103 ILE A CA 1
ATOM 773 C C . ILE A 1 103 ? -3.978 0.334 16.824 1.00 91.56 103 ILE A C 1
ATOM 775 O O . ILE A 1 103 ? -3.296 0.660 15.849 1.00 91.56 103 ILE A O 1
ATOM 779 N N . ASP 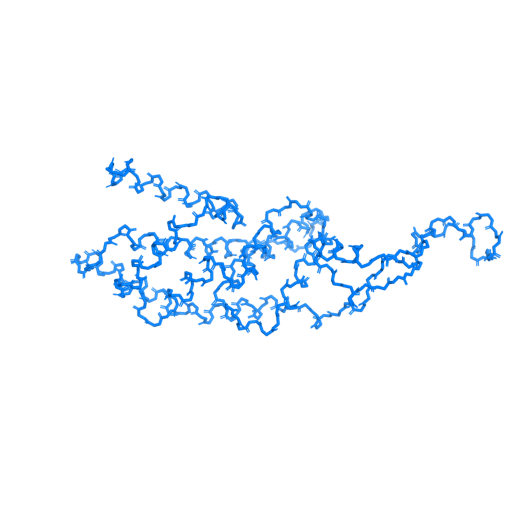A 1 104 ? -4.529 -0.879 16.924 1.00 92.19 104 ASP A N 1
ATOM 780 C CA . ASP A 1 104 ? -4.394 -1.903 15.878 1.00 92.19 104 ASP A CA 1
ATOM 781 C C . ASP A 1 104 ? -4.970 -1.441 14.543 1.00 92.19 104 ASP A C 1
ATOM 783 O O . ASP A 1 104 ? -4.395 -1.705 13.489 1.00 92.19 104 ASP A O 1
ATOM 787 N N . SER A 1 105 ? -6.069 -0.698 14.578 1.00 93.06 105 SER A N 1
ATOM 788 C CA . SER A 1 105 ? -6.725 -0.229 13.364 1.00 93.06 105 SER A CA 1
ATOM 789 C C . SER A 1 105 ? -5.944 0.877 12.667 1.00 93.06 105 SER A C 1
ATOM 791 O O . SER A 1 105 ? -5.766 0.844 11.451 1.00 93.06 105 SER A O 1
ATOM 793 N N . LEU A 1 106 ? -5.470 1.863 13.429 1.00 92.44 106 LEU A N 1
ATOM 794 C CA . LEU A 1 106 ? -4.904 3.091 12.870 1.00 92.44 106 LEU A CA 1
ATOM 795 C C . LEU A 1 106 ? -3.394 3.028 12.636 1.00 92.44 106 LEU A C 1
ATOM 797 O O . LEU A 1 106 ? -2.885 3.753 11.780 1.00 92.44 106 LEU A O 1
ATOM 801 N N . SER A 1 107 ? -2.671 2.179 13.371 1.00 93.00 107 SER A N 1
ATOM 802 C CA . SER A 1 107 ? -1.206 2.120 13.313 1.00 93.00 107 SER A CA 1
ATOM 803 C C . SER A 1 107 ? -0.691 1.868 11.898 1.00 93.00 107 SER A C 1
ATOM 805 O O . SER A 1 107 ? 0.072 2.677 11.377 1.00 93.00 107 SER A O 1
ATOM 807 N N . LEU A 1 108 ? -1.126 0.790 11.243 1.00 93.31 108 LEU A N 1
ATOM 808 C CA . LEU A 1 108 ? -0.606 0.427 9.926 1.00 93.31 108 LEU A CA 1
ATOM 809 C C . LEU A 1 108 ? -0.888 1.503 8.853 1.00 93.31 108 LEU A C 1
ATOM 811 O O . LEU A 1 108 ? 0.071 1.932 8.210 1.00 93.31 108 LEU A O 1
ATOM 815 N N . PRO A 1 109 ? -2.125 2.014 8.684 1.00 92.12 109 PRO A N 1
ATOM 816 C CA . PRO A 1 109 ? -2.412 3.098 7.739 1.00 92.12 109 PRO A CA 1
ATOM 817 C C . PRO A 1 109 ? -1.582 4.359 7.965 1.00 92.12 109 PRO A C 1
ATOM 819 O O . PRO A 1 109 ? -1.033 4.920 7.015 1.00 92.12 109 PRO A O 1
ATOM 822 N N . ILE A 1 110 ? -1.455 4.796 9.221 1.00 92.56 110 ILE A N 1
ATOM 823 C CA . ILE A 1 110 ? -0.675 5.989 9.570 1.00 92.56 110 ILE A CA 1
ATOM 824 C C . ILE A 1 110 ? 0.803 5.766 9.247 1.00 92.56 110 ILE A C 1
ATOM 826 O O . ILE A 1 110 ? 1.448 6.645 8.677 1.00 92.56 110 ILE A O 1
ATOM 830 N N . LEU A 1 111 ? 1.344 4.589 9.570 1.00 94.31 111 LEU A N 1
ATOM 831 C CA . LEU A 1 111 ? 2.737 4.252 9.292 1.00 94.31 111 LEU A CA 1
ATOM 832 C C . LEU A 1 111 ? 3.027 4.167 7.792 1.00 94.31 111 LEU A C 1
ATOM 834 O O . LEU A 1 111 ? 4.054 4.683 7.360 1.00 94.31 111 LEU A O 1
ATOM 838 N N . MET A 1 112 ? 2.124 3.590 6.995 1.00 92.25 112 MET A N 1
ATOM 839 C CA . MET A 1 112 ? 2.252 3.564 5.535 1.00 92.25 112 MET A CA 1
ATOM 840 C C . MET A 1 112 ? 2.266 4.980 4.945 1.00 92.25 112 MET A C 1
ATOM 842 O O . MET A 1 112 ? 3.145 5.296 4.145 1.00 92.25 112 MET A O 1
ATOM 846 N N . LEU A 1 113 ? 1.359 5.861 5.384 1.00 90.81 113 LEU A N 1
ATOM 847 C CA . LEU A 1 113 ? 1.328 7.266 4.956 1.00 90.81 113 LEU A CA 1
ATOM 848 C C . LEU A 1 113 ? 2.584 8.038 5.398 1.00 90.81 113 LEU A C 1
ATOM 850 O O . LEU A 1 113 ? 3.144 8.820 4.627 1.00 90.81 113 LEU A O 1
ATOM 854 N N . ALA A 1 114 ? 3.068 7.802 6.618 1.00 91.25 114 ALA A N 1
ATOM 855 C CA . ALA A 1 114 ? 4.298 8.413 7.115 1.00 91.25 114 ALA A CA 1
ATOM 856 C C . ALA A 1 114 ? 5.521 7.949 6.306 1.00 91.25 114 ALA A C 1
ATOM 858 O O . ALA A 1 114 ? 6.314 8.770 5.854 1.00 91.25 114 ALA A O 1
ATOM 859 N N . SER A 1 115 ? 5.649 6.648 6.041 1.00 90.19 115 SER A N 1
ATOM 860 C CA . SER A 1 115 ? 6.735 6.114 5.214 1.00 90.19 115 SER A CA 1
ATOM 861 C C . SER A 1 115 ? 6.653 6.590 3.763 1.00 90.19 115 SER A C 1
ATOM 863 O O . SER A 1 115 ? 7.683 6.903 3.170 1.00 90.19 115 SER A O 1
ATOM 865 N N . ALA A 1 116 ? 5.450 6.727 3.199 1.00 87.75 116 ALA A N 1
ATOM 866 C CA . ALA A 1 116 ? 5.266 7.319 1.878 1.00 87.75 116 ALA A CA 1
ATOM 867 C C . ALA A 1 116 ? 5.744 8.781 1.840 1.00 87.75 116 ALA A C 1
ATOM 869 O O . ALA A 1 116 ? 6.524 9.158 0.967 1.00 87.75 116 ALA A O 1
ATOM 870 N N . THR A 1 117 ? 5.334 9.605 2.806 1.00 85.88 117 THR A N 1
ATOM 871 C CA . THR A 1 117 ? 5.734 11.023 2.848 1.00 85.88 117 THR A CA 1
ATOM 872 C C . THR A 1 117 ? 7.232 11.207 3.094 1.00 85.88 117 THR A C 1
ATOM 874 O O . THR A 1 117 ? 7.837 12.075 2.470 1.00 85.88 117 THR A O 1
ATOM 877 N N . GLU A 1 118 ? 7.864 10.370 3.918 1.00 85.44 118 GLU A N 1
ATOM 878 C CA . GLU A 1 118 ? 9.318 10.378 4.135 1.00 85.44 118 GLU A CA 1
ATOM 879 C C . GLU A 1 118 ? 10.099 10.018 2.865 1.00 85.44 118 GLU A C 1
ATOM 881 O O . GLU A 1 118 ? 11.032 10.736 2.492 1.00 85.44 118 GLU A O 1
ATOM 886 N N . ASN A 1 119 ? 9.675 8.959 2.167 1.00 79.38 119 ASN A N 1
ATOM 887 C CA . ASN A 1 119 ? 10.278 8.526 0.906 1.00 79.38 119 ASN A CA 1
ATOM 888 C C . ASN A 1 119 ? 10.080 9.565 -0.219 1.00 79.38 119 ASN A C 1
ATOM 890 O O . ASN A 1 119 ? 10.932 9.705 -1.094 1.00 79.38 119 ASN A O 1
ATOM 894 N N . MET A 1 120 ? 8.986 10.339 -0.189 1.00 76.31 120 MET A N 1
ATOM 895 C CA . MET A 1 120 ? 8.789 11.491 -1.084 1.00 76.31 120 MET A CA 1
ATOM 896 C C . MET A 1 120 ? 9.572 12.730 -0.639 1.00 76.31 120 MET A C 1
ATOM 898 O O . MET A 1 120 ? 10.003 13.515 -1.475 1.00 76.31 120 MET A O 1
ATOM 902 N N . GLY A 1 121 ? 9.791 12.936 0.659 1.00 68.75 121 GLY A N 1
ATOM 903 C CA . GLY A 1 121 ? 10.562 14.067 1.187 1.00 68.75 121 GLY A CA 1
ATOM 904 C C . GLY A 1 121 ? 12.043 14.016 0.801 1.00 68.75 121 GLY A C 1
ATOM 905 O O . GLY A 1 121 ? 12.693 15.055 0.679 1.00 68.75 121 GLY A O 1
ATOM 906 N N . THR A 1 122 ? 12.561 12.819 0.513 1.00 61.09 122 THR A N 1
ATOM 907 C CA . THR A 1 122 ? 13.915 12.617 -0.026 1.00 61.09 122 THR A CA 1
ATOM 908 C C . THR A 1 122 ? 14.068 13.141 -1.469 1.00 61.09 122 THR A C 1
ATOM 910 O O . THR A 1 122 ? 15.192 13.286 -1.946 1.00 61.09 122 THR A O 1
ATOM 913 N N . VAL A 1 123 ? 12.962 13.494 -2.151 1.00 53.91 123 VAL A N 1
ATOM 914 C CA . VAL A 1 123 ? 12.913 13.910 -3.570 1.00 53.91 123 VAL A CA 1
ATOM 915 C C . VAL A 1 123 ? 13.463 15.321 -3.814 1.00 53.91 123 VAL A C 1
ATOM 917 O O . VAL A 1 123 ? 14.000 15.607 -4.880 1.00 53.91 123 VAL A O 1
ATOM 920 N N . VAL A 1 124 ? 13.350 16.225 -2.837 1.00 52.16 124 VAL A N 1
ATOM 921 C CA . VAL A 1 124 ? 13.649 17.660 -3.034 1.00 52.16 124 VAL A CA 1
ATOM 922 C C . VAL A 1 124 ? 15.145 17.981 -2.904 1.00 52.16 124 VAL A C 1
ATOM 924 O O . VAL A 1 124 ? 15.590 19.031 -3.357 1.00 52.16 124 VAL A O 1
ATOM 927 N N . GLN A 1 125 ? 15.946 17.091 -2.313 1.00 51.28 125 GLN A N 1
ATOM 928 C CA . GLN A 1 125 ? 17.336 17.408 -1.954 1.00 51.28 125 GLN A CA 1
ATOM 929 C C . GLN A 1 125 ? 18.364 17.145 -3.056 1.00 51.28 125 GLN A C 1
ATOM 931 O O . GLN A 1 125 ? 19.539 17.448 -2.853 1.00 51.28 125 GLN A O 1
ATOM 936 N N . ILE A 1 126 ? 17.962 16.600 -4.208 1.00 52.91 126 ILE A N 1
ATOM 937 C CA . ILE A 1 126 ? 18.931 16.103 -5.181 1.00 52.91 126 ILE A CA 1
ATOM 938 C C . ILE A 1 126 ? 18.670 16.645 -6.585 1.00 52.91 126 ILE A C 1
ATOM 940 O O . ILE A 1 126 ? 17.966 16.053 -7.399 1.00 52.91 126 ILE A O 1
ATOM 944 N N . ALA A 1 127 ? 19.276 17.795 -6.867 1.00 53.50 127 ALA A N 1
ATOM 945 C CA . ALA A 1 127 ? 19.388 18.349 -8.204 1.00 53.50 127 ALA A CA 1
ATOM 946 C C . ALA A 1 127 ? 20.863 18.683 -8.480 1.00 53.50 127 ALA A C 1
ATOM 948 O O . ALA A 1 127 ? 21.501 19.412 -7.722 1.00 53.50 127 ALA A O 1
ATOM 949 N N . ASP A 1 128 ? 21.369 18.097 -9.567 1.00 53.56 128 ASP A N 1
ATOM 950 C CA . ASP A 1 128 ? 22.559 18.455 -10.356 1.00 53.56 128 ASP A CA 1
ATOM 951 C C . ASP A 1 128 ? 23.874 17.662 -10.190 1.00 53.56 128 ASP A C 1
ATOM 953 O O . ASP A 1 128 ? 24.710 17.751 -11.090 1.00 53.56 128 ASP A O 1
ATOM 957 N N . LYS A 1 129 ? 24.082 16.815 -9.166 1.00 55.34 129 LYS A N 1
ATOM 958 C CA . LYS A 1 129 ? 25.300 15.960 -9.072 1.00 55.34 129 LYS A CA 1
ATOM 959 C C . LYS A 1 129 ? 25.064 14.605 -8.399 1.00 55.34 129 LYS A C 1
ATOM 961 O O . LYS A 1 129 ? 25.444 14.421 -7.250 1.00 55.34 129 LYS A O 1
ATOM 966 N N . ILE A 1 130 ? 24.453 13.670 -9.115 1.00 65.62 130 ILE A N 1
ATOM 967 C CA . ILE A 1 130 ? 24.080 12.354 -8.580 1.00 65.62 130 ILE A CA 1
ATOM 968 C C . ILE A 1 130 ? 24.771 11.269 -9.399 1.00 65.62 130 ILE A C 1
ATOM 970 O O . ILE A 1 130 ? 24.815 11.383 -10.627 1.00 65.62 130 ILE A O 1
ATOM 974 N N . THR A 1 131 ? 25.301 10.228 -8.756 1.00 73.94 131 THR A N 1
ATOM 975 C CA . THR A 1 131 ? 25.784 9.046 -9.487 1.00 73.94 131 THR A CA 1
ATOM 976 C C . THR A 1 131 ? 24.609 8.240 -10.057 1.00 73.94 131 THR A C 1
ATOM 978 O O . THR A 1 131 ? 23.461 8.388 -9.638 1.00 73.94 131 THR A O 1
ATOM 981 N N . GLU A 1 132 ? 24.852 7.359 -11.028 1.00 71.75 132 GLU A N 1
ATOM 982 C CA . GLU A 1 132 ? 23.777 6.518 -11.579 1.00 71.75 132 GLU A CA 1
ATOM 983 C C . GLU A 1 132 ? 23.133 5.623 -10.500 1.00 71.75 132 GLU A C 1
ATOM 985 O O . GLU A 1 132 ? 21.929 5.368 -10.537 1.00 71.75 132 GLU A O 1
ATOM 990 N N . GLU A 1 133 ? 23.898 5.189 -9.497 1.00 71.50 133 GLU A N 1
ATOM 991 C CA . GLU A 1 133 ? 23.410 4.394 -8.366 1.00 71.50 133 GLU A CA 1
ATOM 992 C C . GLU A 1 133 ? 22.471 5.194 -7.462 1.00 71.50 133 GLU A C 1
ATOM 994 O O . GLU A 1 133 ? 21.384 4.727 -7.121 1.00 71.50 133 GLU A O 1
ATOM 999 N N . GLU A 1 134 ? 22.859 6.416 -7.107 1.00 73.25 134 GLU A N 1
ATOM 1000 C CA . GLU A 1 134 ? 22.041 7.308 -6.288 1.00 73.25 134 GLU A CA 1
ATOM 1001 C C . GLU A 1 134 ? 20.759 7.717 -7.032 1.00 73.25 134 GLU A C 1
ATOM 1003 O O . GLU A 1 134 ? 19.680 7.762 -6.439 1.00 73.25 134 GLU A O 1
ATOM 1008 N N . ARG A 1 135 ? 20.833 7.915 -8.355 1.00 71.88 135 ARG A N 1
ATOM 1009 C CA . ARG A 1 135 ? 19.664 8.179 -9.205 1.00 71.88 135 ARG A CA 1
ATOM 1010 C C . ARG A 1 135 ? 18.700 6.992 -9.229 1.00 71.88 135 ARG A C 1
ATOM 1012 O O . ARG A 1 135 ? 17.487 7.188 -9.183 1.00 71.88 135 ARG A O 1
ATOM 1019 N N . LYS A 1 136 ? 19.213 5.760 -9.278 1.00 73.88 136 LYS A N 1
ATOM 1020 C CA . LYS A 1 136 ? 18.383 4.551 -9.172 1.00 73.88 136 LYS A CA 1
ATOM 1021 C C . LYS A 1 136 ? 17.742 4.436 -7.796 1.00 73.88 136 LYS A C 1
ATOM 1023 O O . LYS A 1 136 ? 16.531 4.262 -7.724 1.00 73.88 136 LYS A O 1
ATOM 1028 N N . ALA A 1 137 ? 18.519 4.575 -6.722 1.00 76.00 137 ALA A N 1
ATOM 1029 C CA . ALA A 1 137 ? 18.006 4.526 -5.352 1.00 76.00 137 ALA A CA 1
ATOM 1030 C C . ALA A 1 137 ? 16.902 5.569 -5.122 1.00 76.00 137 ALA A C 1
ATOM 1032 O O . ALA A 1 137 ? 15.875 5.267 -4.517 1.00 76.00 137 ALA A O 1
ATOM 1033 N N . PHE A 1 138 ? 17.074 6.760 -5.690 1.00 75.38 138 PHE A N 1
ATOM 1034 C CA . PHE A 1 138 ? 16.085 7.827 -5.678 1.00 75.38 138 PHE A CA 1
ATOM 1035 C C . PHE A 1 138 ? 14.774 7.436 -6.366 1.00 75.38 138 PHE A C 1
ATOM 1037 O O . PHE A 1 138 ? 13.703 7.570 -5.775 1.00 75.38 138 PHE A O 1
ATOM 1044 N N . ILE A 1 139 ? 14.843 6.926 -7.601 1.00 74.88 139 ILE A N 1
ATOM 1045 C CA . ILE A 1 139 ? 13.641 6.498 -8.329 1.00 74.88 139 ILE A CA 1
ATOM 1046 C C . ILE A 1 139 ? 12.947 5.367 -7.564 1.00 74.88 139 ILE A C 1
ATOM 1048 O O . ILE A 1 139 ? 11.730 5.392 -7.420 1.00 74.88 139 ILE A O 1
ATOM 1052 N N . LEU A 1 140 ? 13.704 4.413 -7.016 1.00 76.62 140 LEU A N 1
ATOM 1053 C CA . LEU A 1 140 ? 13.147 3.316 -6.225 1.00 76.62 140 LEU A CA 1
ATOM 1054 C C . LEU A 1 140 ? 12.425 3.824 -4.973 1.00 76.62 140 LEU A C 1
ATOM 1056 O O . LEU A 1 140 ? 11.291 3.421 -4.747 1.00 76.62 140 LEU A O 1
ATOM 1060 N N . ALA A 1 141 ? 13.027 4.734 -4.202 1.00 77.81 141 ALA A N 1
ATOM 1061 C CA . ALA A 1 141 ? 12.392 5.320 -3.021 1.00 77.81 141 ALA A CA 1
ATOM 1062 C C . ALA A 1 141 ? 11.089 6.051 -3.380 1.00 77.81 141 ALA A C 1
ATOM 1064 O O . ALA A 1 141 ? 10.060 5.852 -2.731 1.00 77.81 141 ALA A O 1
ATOM 1065 N N . PHE A 1 142 ? 11.112 6.838 -4.456 1.00 78.44 142 PHE A N 1
ATOM 1066 C CA . PHE A 1 142 ? 9.931 7.538 -4.944 1.00 78.44 142 PHE A CA 1
ATOM 1067 C C . PHE A 1 142 ? 8.815 6.573 -5.371 1.00 78.44 142 PHE A C 1
ATOM 1069 O O . PHE A 1 142 ? 7.663 6.756 -4.982 1.00 78.44 142 PHE A O 1
ATOM 1076 N N . LEU A 1 143 ? 9.144 5.515 -6.115 1.00 78.12 143 LEU A N 1
ATOM 1077 C CA . LEU A 1 143 ? 8.169 4.510 -6.544 1.00 78.12 143 LEU A CA 1
ATOM 1078 C C . LEU A 1 143 ? 7.608 3.704 -5.361 1.00 78.12 143 LEU A C 1
ATOM 1080 O O . LEU A 1 143 ? 6.396 3.508 -5.292 1.00 78.12 143 LEU A O 1
ATOM 1084 N N . SER A 1 144 ? 8.434 3.331 -4.377 1.00 78.69 144 SER A N 1
ATOM 1085 C CA . SER A 1 144 ? 7.968 2.711 -3.123 1.00 78.69 144 SER A CA 1
ATOM 1086 C C . SER A 1 144 ? 6.932 3.568 -2.413 1.00 78.69 144 SER A C 1
ATOM 1088 O O . SER A 1 144 ? 5.927 3.063 -1.915 1.00 78.69 144 SER A O 1
ATOM 1090 N N . ALA A 1 145 ? 7.172 4.878 -2.369 1.00 81.56 145 ALA A N 1
ATOM 1091 C CA . ALA A 1 145 ? 6.263 5.816 -1.737 1.00 81.56 145 ALA A CA 1
ATOM 1092 C C . ALA A 1 145 ? 4.894 5.844 -2.421 1.00 81.56 145 ALA A C 1
ATOM 1094 O O . ALA A 1 145 ? 3.868 5.896 -1.747 1.00 81.56 145 ALA A O 1
ATOM 1095 N N . ILE A 1 146 ? 4.878 5.794 -3.755 1.00 80.88 146 ILE A N 1
ATOM 1096 C CA . ILE A 1 146 ? 3.643 5.748 -4.539 1.00 80.88 146 ILE A CA 1
ATOM 1097 C C . ILE A 1 146 ? 2.882 4.457 -4.241 1.00 80.88 146 ILE A C 1
ATOM 1099 O O . ILE A 1 146 ? 1.682 4.521 -3.987 1.00 80.88 146 ILE A O 1
ATOM 1103 N N . PHE A 1 147 ? 3.560 3.306 -4.203 1.00 81.31 147 PHE A N 1
ATOM 1104 C CA . PHE A 1 147 ? 2.903 2.027 -3.926 1.00 81.31 147 PHE A CA 1
ATOM 1105 C C . PHE A 1 147 ? 2.238 1.974 -2.548 1.00 81.31 147 PHE A C 1
ATOM 1107 O O . PHE A 1 147 ? 1.146 1.431 -2.426 1.00 81.31 147 PHE A O 1
ATOM 1114 N N . LEU A 1 148 ? 2.814 2.612 -1.527 1.00 85.94 148 LEU A N 1
ATOM 1115 C CA . LEU A 1 148 ? 2.180 2.723 -0.207 1.00 85.94 148 LEU A CA 1
ATOM 1116 C C . LEU A 1 148 ? 0.883 3.556 -0.210 1.00 85.94 148 LEU A C 1
ATOM 1118 O O . LEU A 1 148 ? 0.070 3.414 0.701 1.00 85.94 148 LEU A O 1
ATOM 1122 N N . ILE A 1 149 ? 0.670 4.403 -1.223 1.00 85.81 149 ILE A N 1
ATOM 1123 C CA . ILE A 1 149 ? -0.552 5.205 -1.405 1.00 85.81 149 ILE A CA 1
ATOM 1124 C C . ILE A 1 149 ? -1.595 4.460 -2.253 1.00 85.81 149 ILE A C 1
ATOM 1126 O O . ILE A 1 149 ? -2.777 4.788 -2.194 1.00 85.81 149 ILE A O 1
ATOM 1130 N N . VAL A 1 150 ? -1.212 3.427 -3.006 1.00 82.25 150 VAL A N 1
ATOM 1131 C CA . VAL A 1 150 ? -2.141 2.665 -3.864 1.00 82.25 150 VAL A CA 1
ATOM 1132 C C . VAL A 1 150 ? -3.346 2.099 -3.091 1.00 82.25 150 VAL A C 1
ATOM 1134 O O . VAL A 1 150 ? -4.477 2.277 -3.548 1.00 82.25 150 VAL A O 1
ATOM 1137 N N . PRO A 1 151 ? -3.185 1.530 -1.881 1.00 84.69 151 PRO A N 1
ATOM 1138 C CA . PRO A 1 151 ? -4.328 1.093 -1.079 1.00 84.69 151 PRO A CA 1
ATOM 1139 C C . PRO A 1 151 ? -5.322 2.210 -0.720 1.00 84.69 151 PRO A C 1
ATOM 1141 O O . PRO A 1 151 ? -6.508 1.949 -0.572 1.00 84.69 151 PRO A O 1
ATOM 1144 N N . VAL A 1 152 ? -4.872 3.467 -0.620 1.00 86.75 152 VAL A N 1
ATOM 1145 C CA . VAL A 1 152 ? -5.730 4.630 -0.314 1.00 86.75 152 VAL A CA 1
ATOM 1146 C C . VAL A 1 152 ? -6.678 4.927 -1.472 1.00 86.75 152 VAL A C 1
ATOM 1148 O O . VAL A 1 152 ? -7.853 5.244 -1.283 1.00 86.75 152 VAL A O 1
ATOM 1151 N N . ILE A 1 153 ? -6.156 4.873 -2.696 1.00 78.88 153 ILE A N 1
ATOM 1152 C CA . ILE A 1 153 ? -6.919 5.184 -3.906 1.00 78.88 153 ILE A CA 1
ATOM 1153 C C . ILE A 1 153 ? -7.826 4.029 -4.327 1.00 78.88 153 ILE A C 1
ATOM 1155 O O . ILE A 1 153 ? -8.866 4.306 -4.929 1.00 78.88 153 ILE A O 1
ATOM 1159 N N . GLY A 1 154 ? -7.523 2.792 -3.929 1.00 72.50 154 GLY A N 1
ATOM 1160 C CA . GLY A 1 154 ? -8.308 1.601 -4.262 1.00 72.50 154 GLY A CA 1
ATOM 1161 C C . GLY A 1 154 ? -8.464 1.408 -5.773 1.00 72.50 154 GLY A C 1
ATOM 1162 O O . GLY A 1 154 ? -7.638 1.881 -6.552 1.00 72.50 154 GLY A O 1
ATOM 1163 N N . GLU A 1 155 ? -9.565 0.788 -6.208 1.00 62.16 155 GLU A N 1
ATOM 1164 C CA . GLU A 1 155 ? -9.864 0.498 -7.629 1.00 62.16 155 GLU A CA 1
ATOM 1165 C C . GLU A 1 155 ? -10.038 1.749 -8.532 1.00 62.16 155 GLU A C 1
ATOM 1167 O O . GLU A 1 155 ? -10.371 1.638 -9.709 1.00 62.16 155 GLU A O 1
ATOM 1172 N N . VAL A 1 156 ? -9.823 2.965 -8.013 1.00 52.72 156 VAL A N 1
ATOM 1173 C CA . VAL A 1 156 ? -10.005 4.238 -8.742 1.00 52.72 156 VAL A CA 1
ATOM 1174 C C . VAL A 1 156 ? -8.848 4.527 -9.719 1.00 52.72 156 VAL A C 1
ATOM 1176 O O . VAL A 1 156 ? -8.906 5.483 -10.502 1.00 52.72 156 VAL A O 1
ATOM 1179 N N . VAL A 1 157 ? -7.800 3.699 -9.725 1.00 49.50 157 VAL A N 1
ATOM 1180 C CA . VAL A 1 157 ? -6.849 3.652 -10.843 1.00 49.50 157 VAL A CA 1
ATOM 1181 C C . VAL A 1 157 ? -7.489 2.811 -11.939 1.00 49.50 157 VAL A C 1
ATOM 1183 O O . VAL A 1 157 ? -7.510 1.584 -11.882 1.00 49.50 157 VAL A O 1
ATOM 1186 N N . GLY A 1 158 ? -8.094 3.495 -12.909 1.00 43.16 158 GLY A N 1
ATOM 1187 C CA . GLY A 1 158 ? -8.598 2.863 -14.115 1.00 43.16 158 GLY A CA 1
ATOM 1188 C C . GLY A 1 158 ? -7.479 2.048 -14.752 1.00 43.16 158 GLY A C 1
ATOM 1189 O O . GLY A 1 158 ? -6.535 2.601 -15.291 1.00 43.16 158 GLY A O 1
ATOM 1190 N N . SER A 1 159 ? -7.633 0.730 -14.692 1.00 41.69 159 SER A N 1
ATOM 1191 C CA . SER A 1 159 ? -6.719 -0.305 -15.166 1.00 41.69 159 SER A CA 1
ATOM 1192 C C . SER A 1 159 ? -5.484 -0.557 -14.292 1.00 41.69 159 SER A C 1
ATOM 1194 O O . SER A 1 159 ? -4.561 0.239 -14.186 1.00 41.69 159 SER A O 1
ATOM 1196 N N . VAL A 1 160 ? -5.437 -1.789 -13.788 1.00 47.34 160 VAL A N 1
ATOM 1197 C CA . VAL A 1 160 ? -4.246 -2.522 -13.330 1.00 47.34 160 VAL A CA 1
ATOM 1198 C C . VAL A 1 160 ? -3.024 -2.280 -14.242 1.00 47.34 160 VAL A C 1
ATOM 1200 O O . VAL A 1 160 ? -1.901 -2.245 -13.756 1.00 47.34 160 VAL A O 1
ATOM 1203 N N . ALA A 1 161 ? -3.236 -1.992 -15.535 1.00 48.00 161 ALA A N 1
ATOM 1204 C CA . ALA A 1 161 ? -2.187 -1.647 -16.495 1.00 48.00 161 ALA A CA 1
ATOM 1205 C C . ALA A 1 161 ? -1.312 -0.446 -16.072 1.00 48.00 161 ALA A C 1
ATOM 1207 O O . ALA A 1 161 ? -0.102 -0.486 -16.270 1.00 48.00 161 ALA A O 1
ATOM 1208 N N . GLU A 1 162 ? -1.885 0.577 -15.428 1.00 53.75 162 GLU A N 1
ATOM 1209 C CA . GLU A 1 162 ? -1.153 1.779 -14.996 1.00 53.75 162 GLU A CA 1
ATOM 1210 C C . GLU A 1 162 ? -0.145 1.492 -13.856 1.00 53.75 162 GLU A C 1
ATOM 1212 O O . GLU A 1 162 ? 0.872 2.178 -13.738 1.00 53.75 162 GLU A O 1
ATOM 1217 N N . LEU A 1 163 ? -0.395 0.464 -13.030 1.00 54.16 163 LEU A N 1
ATOM 1218 C CA . LEU A 1 163 ? 0.478 0.031 -11.925 1.00 54.16 163 LEU A CA 1
ATOM 1219 C C . LEU A 1 163 ? 1.479 -1.050 -12.356 1.00 54.16 163 LEU A C 1
ATOM 1221 O O . LEU A 1 163 ? 2.635 -1.016 -11.922 1.00 54.16 163 LEU A O 1
ATOM 1225 N N . THR A 1 164 ? 1.071 -1.957 -13.251 1.00 57.66 164 THR A N 1
ATOM 1226 C CA . THR A 1 164 ? 1.954 -2.960 -13.874 1.00 57.66 164 THR A CA 1
ATOM 1227 C C . THR A 1 164 ? 3.143 -2.298 -14.584 1.00 57.66 164 THR A C 1
ATOM 1229 O O . THR A 1 164 ? 4.279 -2.782 -14.510 1.00 57.66 164 THR A O 1
ATOM 1232 N N . ASP A 1 165 ? 2.922 -1.132 -15.194 1.00 61.59 165 ASP A N 1
ATOM 1233 C CA . ASP A 1 165 ? 3.972 -0.374 -15.876 1.00 61.59 165 ASP A CA 1
ATOM 1234 C C . ASP A 1 165 ? 4.962 0.283 -14.892 1.00 61.59 165 ASP A C 1
ATOM 1236 O O . ASP A 1 165 ? 6.159 0.368 -15.185 1.00 61.59 165 ASP A O 1
ATOM 1240 N N . ILE A 1 166 ? 4.531 0.649 -13.676 1.00 60.41 166 ILE A N 1
ATOM 1241 C CA . ILE A 1 166 ? 5.448 1.096 -12.612 1.00 60.41 166 ILE A CA 1
ATOM 1242 C C . ILE A 1 166 ? 6.321 -0.071 -12.138 1.00 60.41 166 ILE A C 1
ATOM 1244 O O . ILE A 1 166 ? 7.540 0.092 -12.035 1.00 60.41 166 ILE A O 1
ATOM 1248 N N . GLY A 1 167 ? 5.731 -1.250 -11.907 1.00 59.59 167 GLY A N 1
ATOM 1249 C CA . GLY A 1 167 ? 6.467 -2.478 -11.573 1.00 59.59 167 GLY A CA 1
ATOM 1250 C C . GLY A 1 167 ? 7.530 -2.821 -12.624 1.00 59.59 167 GLY A C 1
ATOM 1251 O O . GLY A 1 167 ? 8.678 -3.125 -12.290 1.00 59.59 167 GLY A O 1
ATOM 1252 N N . THR A 1 168 ? 7.187 -2.641 -13.901 1.00 61.34 168 THR A N 1
ATOM 1253 C CA . THR A 1 168 ? 8.108 -2.800 -15.033 1.00 61.34 168 THR A CA 1
ATOM 1254 C C . THR A 1 168 ? 9.294 -1.835 -14.977 1.00 61.34 168 THR A C 1
ATOM 1256 O O . THR A 1 168 ? 10.442 -2.249 -15.165 1.00 61.34 168 THR A O 1
ATOM 1259 N N . VAL A 1 169 ? 9.059 -0.547 -14.692 1.00 62.94 169 VAL A N 1
ATOM 1260 C CA . VAL A 1 169 ? 10.147 0.434 -14.522 1.00 62.94 169 VAL A CA 1
ATOM 1261 C C . VAL A 1 169 ? 11.102 -0.015 -13.412 1.00 62.94 169 VAL A C 1
ATOM 1263 O O . VAL A 1 169 ? 12.316 0.120 -13.559 1.00 62.94 169 VAL A O 1
ATOM 1266 N N . MET A 1 170 ? 10.600 -0.626 -12.337 1.00 61.69 170 MET A N 1
ATOM 1267 C CA . MET A 1 170 ? 11.447 -1.134 -11.249 1.00 61.69 170 MET A CA 1
ATOM 1268 C C . MET A 1 170 ? 12.313 -2.317 -11.677 1.00 61.69 170 MET A C 1
ATOM 1270 O O . MET A 1 170 ? 13.510 -2.349 -11.374 1.00 61.69 170 MET A O 1
ATOM 1274 N N . ALA A 1 171 ? 11.729 -3.269 -12.409 1.00 60.59 171 ALA A N 1
ATOM 1275 C CA . ALA A 1 171 ? 12.463 -4.402 -12.961 1.00 60.59 171 ALA A CA 1
ATOM 1276 C C . ALA A 1 171 ? 13.585 -3.928 -13.901 1.00 60.59 171 ALA A C 1
ATOM 1278 O O . ALA A 1 171 ? 14.718 -4.405 -13.807 1.00 60.59 171 ALA A O 1
ATOM 1279 N N . LEU A 1 172 ? 13.310 -2.920 -14.739 1.00 62.41 172 LEU A N 1
ATOM 1280 C CA . LEU A 1 172 ? 14.296 -2.304 -15.635 1.00 62.41 172 LEU A CA 1
ATOM 1281 C C . LEU A 1 172 ? 15.436 -1.598 -14.891 1.00 62.41 172 LEU A C 1
ATOM 1283 O O . LEU A 1 172 ? 16.573 -1.598 -15.366 1.00 62.41 172 LEU A O 1
ATOM 1287 N N . LEU A 1 173 ? 15.173 -1.030 -13.712 1.00 61.44 173 LEU A N 1
ATOM 1288 C CA . LEU A 1 173 ? 16.214 -0.426 -12.875 1.00 61.44 173 LEU A CA 1
ATOM 1289 C C . LEU A 1 173 ? 17.142 -1.471 -12.227 1.00 61.44 173 LEU A C 1
ATOM 1291 O O . LEU A 1 173 ? 18.153 -1.094 -11.627 1.00 61.44 173 LEU A O 1
ATOM 1295 N N . GLY A 1 174 ? 16.858 -2.767 -12.406 1.00 53.81 174 GLY A N 1
ATOM 1296 C CA . GLY A 1 174 ? 17.632 -3.874 -11.851 1.00 53.81 174 GLY A CA 1
ATOM 1297 C C . GLY A 1 174 ? 17.274 -4.183 -10.400 1.00 53.81 174 GLY A C 1
ATOM 1298 O O . GLY A 1 174 ? 18.059 -4.820 -9.707 1.00 53.81 174 GLY A O 1
ATOM 1299 N N . ALA A 1 175 ? 16.097 -3.754 -9.934 1.00 56.09 175 ALA A N 1
ATOM 1300 C CA . ALA A 1 175 ? 15.608 -4.010 -8.579 1.00 56.09 175 ALA A CA 1
ATOM 1301 C C . ALA A 1 175 ? 15.014 -5.422 -8.403 1.00 56.09 175 ALA A C 1
ATOM 1303 O O . ALA A 1 175 ? 14.182 -5.637 -7.522 1.00 56.09 175 ALA A O 1
ATOM 1304 N N . ALA A 1 176 ? 15.419 -6.380 -9.241 1.00 41.75 176 ALA A N 1
ATOM 1305 C CA . ALA A 1 176 ? 15.015 -7.774 -9.120 1.00 41.75 176 ALA A CA 1
ATOM 1306 C C . ALA A 1 176 ? 15.521 -8.326 -7.772 1.00 41.75 176 ALA A C 1
ATOM 1308 O O . ALA A 1 176 ? 16.712 -8.585 -7.611 1.00 41.75 176 ALA A O 1
ATOM 1309 N N . GLY A 1 177 ? 14.616 -8.432 -6.792 1.00 47.84 177 GLY A N 1
ATOM 1310 C CA . GLY A 1 177 ? 14.897 -8.848 -5.410 1.00 47.84 177 GLY A CA 1
ATOM 1311 C C . GLY A 1 177 ? 14.866 -7.735 -4.353 1.00 47.84 177 GLY A C 1
ATOM 1312 O O . GLY A 1 177 ? 15.236 -7.994 -3.212 1.00 47.84 177 GLY A O 1
ATOM 1313 N N . ASN A 1 178 ? 14.461 -6.510 -4.704 1.00 53.53 178 ASN A N 1
ATOM 1314 C CA . ASN A 1 178 ? 14.402 -5.383 -3.769 1.00 53.53 178 ASN A CA 1
ATOM 1315 C C . ASN A 1 178 ? 12.994 -5.201 -3.170 1.00 53.53 178 ASN A C 1
ATOM 1317 O O . ASN A 1 178 ? 11.996 -5.487 -3.833 1.00 53.53 178 ASN A O 1
ATOM 1321 N N . SER A 1 179 ? 12.928 -4.624 -1.965 1.00 56.47 179 SER A N 1
ATOM 1322 C CA . SER A 1 179 ? 11.723 -4.410 -1.137 1.00 56.47 179 SER A CA 1
ATOM 1323 C C . SER A 1 179 ? 10.533 -3.745 -1.836 1.00 56.47 179 SER A C 1
ATOM 1325 O O . SER A 1 179 ? 9.423 -3.799 -1.327 1.00 56.47 179 SER A O 1
ATOM 1327 N N . VAL A 1 180 ? 10.716 -3.133 -3.006 1.00 55.53 180 VAL A N 1
ATOM 1328 C CA . VAL A 1 180 ? 9.632 -2.453 -3.721 1.00 55.53 180 VAL A CA 1
ATOM 1329 C C . VAL A 1 180 ? 8.774 -3.376 -4.580 1.00 55.53 180 VAL A C 1
ATOM 1331 O O . VAL A 1 180 ? 7.565 -3.169 -4.666 1.00 55.53 180 VAL A O 1
ATOM 1334 N N . VAL A 1 181 ? 9.369 -4.413 -5.181 1.00 61.91 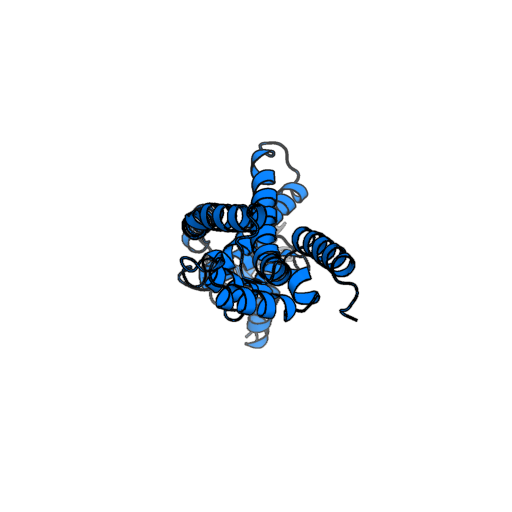181 VAL A N 1
ATOM 1335 C CA . VAL A 1 181 ? 8.592 -5.453 -5.881 1.00 61.91 181 VAL A CA 1
ATOM 1336 C C . VAL A 1 181 ? 7.695 -6.169 -4.870 1.00 61.91 181 VAL A C 1
ATOM 1338 O O . VAL A 1 181 ? 6.535 -6.450 -5.151 1.00 61.91 181 VAL A O 1
ATOM 1341 N N . ASP A 1 182 ? 8.201 -6.361 -3.655 1.00 71.56 182 ASP A N 1
ATOM 1342 C CA . ASP A 1 182 ? 7.438 -6.901 -2.538 1.00 71.56 182 ASP A CA 1
ATOM 1343 C C . ASP A 1 182 ? 6.248 -6.008 -2.157 1.00 71.56 182 ASP A C 1
ATOM 1345 O O . ASP A 1 182 ? 5.136 -6.531 -2.040 1.00 71.56 182 ASP A O 1
ATOM 1349 N N . ILE A 1 183 ? 6.435 -4.680 -2.060 1.00 66.75 183 ILE A N 1
ATOM 1350 C CA . ILE A 1 183 ? 5.321 -3.742 -1.827 1.00 66.75 183 ILE A CA 1
ATOM 1351 C C . ILE A 1 183 ? 4.286 -3.892 -2.945 1.00 66.75 183 ILE A C 1
ATOM 1353 O O . ILE A 1 183 ? 3.109 -4.079 -2.638 1.00 66.75 183 ILE A O 1
ATOM 1357 N N . TYR A 1 184 ? 4.713 -3.868 -4.217 1.00 67.50 184 TYR A N 1
ATOM 1358 C CA . TYR A 1 184 ? 3.823 -4.037 -5.372 1.00 67.50 184 TYR A CA 1
ATOM 1359 C C . TYR A 1 184 ? 2.986 -5.314 -5.257 1.00 67.50 184 TYR A C 1
ATOM 1361 O O . TYR A 1 184 ? 1.766 -5.242 -5.338 1.00 67.50 184 TYR A O 1
ATOM 1369 N N . THR A 1 185 ? 3.604 -6.465 -4.969 1.00 70.44 185 THR A N 1
ATOM 1370 C CA . THR A 1 185 ? 2.861 -7.735 -4.859 1.00 70.44 185 THR A CA 1
ATOM 1371 C C . THR A 1 185 ? 1.810 -7.739 -3.751 1.00 70.44 185 THR A C 1
ATOM 1373 O O . THR A 1 185 ? 0.821 -8.458 -3.863 1.00 70.44 185 THR A O 1
ATOM 1376 N N . VAL A 1 186 ? 2.006 -6.962 -2.681 1.00 70.94 186 VAL A N 1
ATOM 1377 C CA . VAL A 1 186 ? 0.997 -6.820 -1.627 1.00 70.94 186 VAL A CA 1
ATOM 1378 C C . VAL A 1 186 ? -0.103 -5.871 -2.062 1.00 70.94 186 VAL A C 1
ATOM 1380 O O . VAL A 1 186 ? -1.265 -6.180 -1.847 1.00 70.94 186 VAL A O 1
ATOM 1383 N N . VAL A 1 187 ? 0.233 -4.719 -2.640 1.00 67.62 187 VAL A N 1
ATOM 1384 C CA . VAL A 1 187 ? -0.764 -3.673 -2.914 1.00 67.62 187 VAL A CA 1
ATOM 1385 C C . VAL A 1 187 ? -1.547 -3.889 -4.211 1.00 67.62 187 VAL A C 1
ATOM 1387 O O . VAL A 1 187 ? -2.648 -3.358 -4.325 1.00 67.62 187 VAL A O 1
ATOM 1390 N N . ASP A 1 188 ? -1.008 -4.656 -5.161 1.00 66.88 188 ASP A N 1
ATOM 1391 C CA . ASP A 1 188 ? -1.647 -4.973 -6.446 1.00 66.88 188 ASP A CA 1
ATOM 1392 C C . ASP A 1 188 ? -2.692 -6.094 -6.336 1.00 66.88 188 ASP A C 1
ATOM 1394 O O . ASP A 1 188 ? -3.576 -6.205 -7.181 1.00 66.88 188 ASP A O 1
ATOM 1398 N N . ASP A 1 189 ? -2.644 -6.914 -5.277 1.00 68.38 189 ASP A N 1
ATOM 1399 C CA . ASP A 1 189 ? -3.691 -7.906 -5.029 1.00 68.38 189 ASP A CA 1
ATOM 1400 C C . ASP A 1 189 ? -4.995 -7.181 -4.642 1.00 68.38 189 ASP A C 1
ATOM 1402 O O . ASP A 1 189 ? -5.054 -6.574 -3.573 1.00 68.38 189 ASP A O 1
ATOM 1406 N N . PRO A 1 190 ? -6.082 -7.259 -5.432 1.00 59.88 190 PRO A N 1
ATOM 1407 C CA . PRO A 1 190 ? -7.345 -6.585 -5.113 1.00 59.88 190 PRO A CA 1
ATOM 1408 C C . PRO A 1 190 ? -7.997 -7.093 -3.815 1.00 59.88 190 PRO A C 1
ATOM 1410 O O . PRO A 1 190 ? -8.980 -6.524 -3.344 1.00 59.88 190 PRO A O 1
ATOM 1413 N N . LYS A 1 191 ? -7.480 -8.174 -3.221 1.00 74.19 191 LYS A N 1
ATOM 1414 C CA . LYS A 1 191 ? -7.904 -8.729 -1.931 1.00 74.19 191 LYS A CA 1
ATOM 1415 C C . LYS A 1 191 ? -6.809 -8.625 -0.871 1.00 74.19 191 LYS A C 1
ATOM 1417 O O . LYS A 1 191 ? -6.705 -9.494 -0.003 1.00 74.19 191 LYS A O 1
ATOM 1422 N N . ASN A 1 192 ? -6.014 -7.560 -0.905 1.00 81.75 192 ASN A N 1
ATOM 1423 C CA . ASN A 1 192 ? -4.994 -7.330 0.107 1.00 81.75 192 ASN A CA 1
ATOM 1424 C C . ASN A 1 192 ? -5.540 -6.669 1.383 1.00 81.75 192 ASN A C 1
ATOM 1426 O O . ASN A 1 192 ? -6.491 -5.884 1.370 1.00 81.75 192 ASN A O 1
ATOM 1430 N N . ALA A 1 193 ? -4.915 -7.001 2.516 1.00 88.25 193 ALA A N 1
ATOM 1431 C CA . ALA A 1 193 ? -5.301 -6.466 3.817 1.00 88.25 193 ALA A CA 1
ATOM 1432 C C . ALA A 1 193 ? -5.126 -4.935 3.924 1.00 88.25 193 ALA A C 1
ATOM 1434 O O . ALA A 1 193 ? -6.051 -4.300 4.426 1.00 88.25 193 ALA A O 1
ATOM 1435 N N . PRO A 1 194 ? -4.029 -4.309 3.440 1.00 89.44 194 PRO A N 1
ATOM 1436 C CA . PRO A 1 194 ? -3.910 -2.849 3.427 1.00 89.44 194 PRO A CA 1
ATOM 1437 C C . PRO A 1 194 ? -5.075 -2.129 2.736 1.00 89.44 194 PRO A C 1
ATOM 1439 O O . PRO A 1 194 ? -5.614 -1.179 3.298 1.00 89.44 194 PRO A O 1
ATOM 1442 N N . LEU A 1 195 ? -5.503 -2.595 1.563 1.00 88.12 195 LEU A N 1
ATOM 1443 C CA . LEU A 1 195 ? -6.637 -2.049 0.819 1.00 88.12 195 LEU A CA 1
ATOM 1444 C C . LEU A 1 195 ? -7.919 -2.157 1.642 1.00 88.12 195 LEU A C 1
ATOM 1446 O O . LEU A 1 195 ? -8.578 -1.150 1.873 1.00 88.12 195 LEU A O 1
ATOM 1450 N N . ALA A 1 196 ? -8.214 -3.343 2.182 1.00 89.50 196 ALA A N 1
ATOM 1451 C CA . ALA A 1 196 ? -9.388 -3.543 3.030 1.00 89.50 196 ALA A CA 1
ATOM 1452 C C . ALA A 1 196 ? -9.378 -2.645 4.284 1.00 89.50 196 ALA A C 1
ATOM 1454 O O . ALA A 1 196 ? -10.424 -2.158 4.710 1.00 89.50 196 ALA A O 1
ATOM 1455 N N . ILE A 1 197 ? -8.204 -2.417 4.880 1.00 92.56 197 ILE A N 1
ATOM 1456 C CA . ILE A 1 197 ? -8.028 -1.517 6.024 1.00 92.56 197 ILE A CA 1
ATOM 1457 C C . ILE A 1 197 ? -8.325 -0.064 5.616 1.00 92.56 197 ILE A C 1
ATOM 1459 O O . ILE A 1 197 ? -9.081 0.617 6.312 1.00 92.56 197 ILE A O 1
ATOM 1463 N N . PHE A 1 198 ? -7.763 0.417 4.501 1.00 91.44 198 PHE A N 1
ATOM 1464 C CA . PHE A 1 198 ? -8.002 1.782 4.021 1.00 91.44 198 PHE A CA 1
ATOM 1465 C C . PHE A 1 198 ? -9.449 1.996 3.566 1.00 91.44 198 PHE A C 1
ATOM 1467 O O . PHE A 1 198 ? -10.031 3.020 3.916 1.00 91.44 198 PHE A O 1
ATOM 1474 N N . ASP A 1 199 ? -10.063 1.035 2.876 1.00 88.56 199 ASP A N 1
ATOM 1475 C CA . ASP A 1 199 ? -11.474 1.104 2.474 1.00 88.56 199 ASP A CA 1
ATOM 1476 C C . ASP A 1 199 ? -12.405 1.279 3.679 1.00 88.56 199 ASP A C 1
ATOM 1478 O O . ASP A 1 199 ? -13.379 2.033 3.620 1.00 88.56 199 ASP A O 1
ATOM 1482 N N . LEU A 1 200 ? -12.092 0.612 4.793 1.00 91.31 200 LEU A N 1
ATOM 1483 C CA . LEU A 1 200 ? -12.856 0.731 6.029 1.00 91.31 200 LEU A CA 1
ATOM 1484 C C . LEU A 1 200 ? -12.582 2.055 6.747 1.00 91.31 200 LEU A C 1
ATOM 1486 O O . LEU A 1 200 ? -13.533 2.736 7.105 1.00 91.31 200 LEU A O 1
ATOM 1490 N N . ILE A 1 201 ? -11.319 2.450 6.945 1.00 91.19 201 ILE A N 1
ATOM 1491 C CA . ILE A 1 201 ? -10.965 3.652 7.731 1.00 91.19 201 ILE A CA 1
ATOM 1492 C C . ILE A 1 201 ? -11.298 4.959 7.008 1.00 91.19 201 ILE A C 1
ATOM 1494 O O . ILE A 1 201 ? -11.582 5.969 7.654 1.00 91.19 201 ILE A O 1
ATOM 1498 N N . LEU A 1 202 ? -11.252 4.970 5.677 1.00 89.56 202 LEU A N 1
ATOM 1499 C CA . LEU A 1 202 ? -11.570 6.161 4.891 1.00 89.56 202 LEU A CA 1
ATOM 1500 C C . LEU A 1 202 ? -13.077 6.349 4.686 1.00 89.56 202 LEU A C 1
ATOM 1502 O O . LEU A 1 202 ? -13.491 7.396 4.180 1.00 89.56 202 LEU A O 1
ATOM 1506 N N . ALA A 1 203 ? -13.905 5.384 5.098 1.00 86.38 203 ALA A N 1
ATOM 1507 C CA . ALA A 1 203 ? -15.344 5.574 5.117 1.00 86.38 203 ALA A CA 1
ATOM 1508 C C . ALA A 1 203 ? -15.727 6.699 6.108 1.00 86.38 203 ALA A C 1
ATOM 1510 O O . ALA A 1 203 ? -15.085 6.872 7.149 1.00 86.38 203 ALA A O 1
ATOM 1511 N N . PRO A 1 204 ? -16.766 7.501 5.810 1.00 82.38 204 PRO A N 1
ATOM 1512 C CA . PRO A 1 204 ? -17.199 8.566 6.708 1.00 82.38 204 PRO A CA 1
ATOM 1513 C C . PRO A 1 204 ? -17.506 8.039 8.114 1.00 82.38 204 PRO A C 1
ATOM 1515 O O . PRO A 1 204 ? -18.280 7.097 8.259 1.00 82.38 204 PRO A O 1
ATOM 1518 N N . LEU A 1 205 ? -16.941 8.690 9.137 1.00 82.62 205 LEU A N 1
ATOM 1519 C CA . LEU A 1 205 ? -17.125 8.366 10.562 1.00 82.62 205 LEU A CA 1
ATOM 1520 C C . LEU A 1 205 ? -16.590 6.988 10.994 1.00 82.62 205 LEU A C 1
ATOM 1522 O O . LEU A 1 205 ? -16.845 6.575 12.124 1.00 82.62 205 LEU A O 1
ATOM 1526 N N . ALA A 1 206 ? -15.818 6.299 10.152 1.00 87.56 206 ALA A N 1
ATOM 1527 C CA . ALA A 1 206 ? -15.318 4.954 10.427 1.00 87.56 206 ALA A CA 1
ATOM 1528 C C . ALA A 1 206 ? -14.510 4.842 11.724 1.00 87.56 206 ALA A C 1
ATOM 1530 O O . ALA A 1 206 ? -14.610 3.839 12.422 1.00 87.56 206 ALA A O 1
ATOM 1531 N N . ILE A 1 207 ? -13.727 5.871 12.069 1.00 88.38 207 ILE A N 1
ATOM 1532 C CA . ILE A 1 207 ? -12.875 5.839 13.269 1.00 88.38 207 ILE A CA 1
ATOM 1533 C C . ILE A 1 207 ? -13.707 5.958 14.554 1.00 88.38 207 ILE A C 1
ATOM 1535 O O . ILE A 1 207 ? -13.321 5.446 15.601 1.00 88.38 207 ILE A O 1
ATOM 1539 N N . ALA A 1 208 ? -14.865 6.616 14.479 1.00 85.75 208 ALA A N 1
ATOM 1540 C CA . ALA A 1 208 ? -15.797 6.720 15.599 1.00 85.75 208 ALA A CA 1
ATOM 1541 C C . ALA A 1 208 ? -16.719 5.490 15.716 1.00 85.75 208 ALA A C 1
ATOM 1543 O O . ALA A 1 208 ? -17.353 5.296 16.753 1.00 85.75 208 ALA A O 1
ATOM 1544 N N . ASP A 1 209 ? -16.810 4.667 14.669 1.00 91.06 209 ASP A N 1
ATOM 1545 C CA . ASP A 1 209 ? -17.593 3.437 14.670 1.00 91.06 209 ASP A CA 1
ATOM 1546 C C . ASP A 1 209 ? -16.779 2.272 15.248 1.00 91.06 209 ASP A C 1
ATOM 1548 O O . ASP A 1 209 ? -15.904 1.699 14.597 1.00 91.06 209 ASP A O 1
ATOM 1552 N N . ILE A 1 210 ? -17.126 1.884 16.475 1.00 91.88 210 ILE A N 1
ATOM 1553 C CA . ILE A 1 210 ? -16.485 0.789 17.212 1.00 91.88 210 ILE A CA 1
ATOM 1554 C C . ILE A 1 210 ? -16.516 -0.515 16.408 1.00 91.88 210 ILE A C 1
ATOM 1556 O O . ILE A 1 210 ? -15.513 -1.219 16.366 1.00 91.88 210 ILE A O 1
ATOM 1560 N N . ALA A 1 211 ? -17.621 -0.837 15.727 1.00 93.25 211 ALA A N 1
ATOM 1561 C CA . ALA A 1 211 ? -17.714 -2.083 14.967 1.00 93.25 211 ALA A CA 1
ATOM 1562 C C . ALA A 1 211 ? -16.747 -2.085 13.774 1.00 93.25 211 ALA A C 1
ATOM 1564 O O . ALA A 1 211 ? -16.131 -3.111 13.464 1.00 93.25 211 ALA A O 1
ATOM 1565 N N . THR A 1 212 ? -16.587 -0.928 13.129 1.00 94.19 212 THR A N 1
ATOM 1566 C CA . THR A 1 212 ? -15.604 -0.740 12.061 1.00 94.19 212 THR A CA 1
ATOM 1567 C C . THR A 1 212 ? -14.183 -0.847 12.609 1.00 94.19 212 THR A C 1
ATOM 1569 O O . THR A 1 212 ? -13.398 -1.620 12.062 1.00 94.19 212 THR A O 1
ATOM 1572 N N . ILE A 1 213 ? -13.865 -0.185 13.725 1.00 94.81 213 ILE A N 1
ATOM 1573 C CA . ILE A 1 213 ? -12.560 -0.299 14.395 1.00 94.81 213 ILE A CA 1
ATOM 1574 C C . ILE A 1 213 ? -12.243 -1.754 14.765 1.00 94.81 213 ILE A C 1
ATOM 1576 O O . ILE A 1 213 ? -11.220 -2.283 14.340 1.00 94.81 213 ILE A O 1
ATOM 1580 N N . THR A 1 214 ? -13.138 -2.470 15.443 1.00 94.56 214 THR A N 1
ATOM 1581 C CA . THR A 1 214 ? -12.923 -3.887 15.781 1.00 94.56 214 THR A CA 1
ATOM 1582 C C . THR A 1 214 ? -12.661 -4.734 14.529 1.00 94.56 214 THR A C 1
ATOM 1584 O O . THR A 1 214 ? -11.778 -5.598 14.512 1.00 94.56 214 THR A O 1
ATOM 1587 N N . LYS A 1 215 ? -13.397 -4.485 13.438 1.00 95.44 215 LYS A N 1
ATOM 1588 C CA . LYS A 1 215 ? -13.205 -5.194 12.166 1.00 95.44 215 LYS A CA 1
ATOM 1589 C C . LYS A 1 215 ? -11.825 -4.925 11.569 1.00 95.44 215 LYS A C 1
ATOM 1591 O O . LYS A 1 215 ? -11.164 -5.871 11.138 1.00 95.44 215 LYS A O 1
ATOM 1596 N N . VAL A 1 216 ? -11.384 -3.672 11.551 1.00 95.25 216 VAL A N 1
ATOM 1597 C CA . VAL A 1 216 ? -10.068 -3.295 11.026 1.00 95.25 216 VAL A CA 1
ATOM 1598 C C . VAL A 1 216 ? -8.952 -3.882 11.890 1.00 95.25 216 VAL A C 1
ATOM 1600 O O . VAL A 1 216 ? -8.028 -4.488 11.347 1.00 95.25 216 VAL A O 1
ATOM 1603 N N . ALA A 1 217 ? -9.070 -3.802 13.216 1.00 94.75 217 ALA A N 1
ATOM 1604 C CA . ALA A 1 217 ? -8.129 -4.412 14.151 1.00 94.75 217 ALA A CA 1
ATOM 1605 C C . ALA A 1 217 ? -7.968 -5.919 13.894 1.00 94.75 217 ALA A C 1
ATOM 1607 O O . ALA A 1 217 ? -6.858 -6.449 13.905 1.00 94.75 217 ALA A O 1
ATOM 1608 N N . ASN A 1 218 ? -9.067 -6.623 13.610 1.00 94.69 218 ASN A N 1
ATOM 1609 C CA . ASN A 1 218 ? -9.034 -8.045 13.264 1.00 94.69 218 ASN A CA 1
ATOM 1610 C C . ASN A 1 218 ? -8.331 -8.314 11.931 1.00 94.69 218 ASN A C 1
ATOM 1612 O O . ASN A 1 218 ? -7.534 -9.248 11.852 1.00 94.69 218 ASN A O 1
ATOM 1616 N N . ILE A 1 219 ? -8.579 -7.495 10.903 1.00 94.44 219 ILE A N 1
ATOM 1617 C CA . ILE A 1 219 ? -7.865 -7.604 9.622 1.00 94.44 219 ILE A CA 1
ATOM 1618 C C . ILE A 1 219 ? -6.368 -7.399 9.849 1.00 94.44 219 ILE A C 1
ATOM 1620 O O . ILE A 1 219 ? -5.571 -8.231 9.419 1.00 94.44 219 ILE A O 1
ATOM 1624 N N . ARG A 1 220 ? -5.983 -6.347 10.584 1.00 93.62 220 ARG A N 1
ATOM 1625 C CA . ARG A 1 220 ? -4.583 -6.054 10.895 1.00 93.62 220 ARG A CA 1
ATOM 1626 C C . ARG A 1 220 ? -3.916 -7.204 11.645 1.00 93.62 220 ARG A C 1
ATOM 1628 O O . ARG A 1 220 ? -2.821 -7.603 11.256 1.0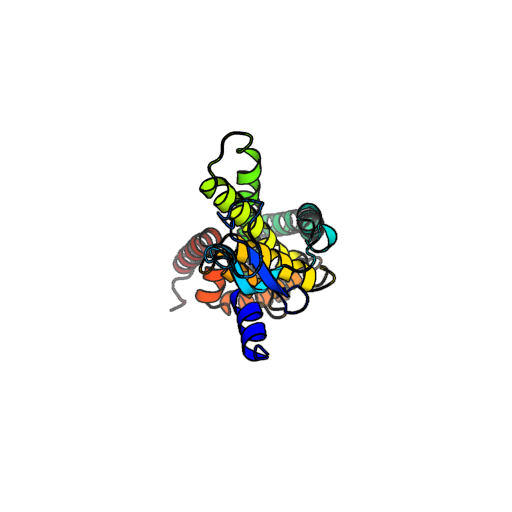0 93.62 220 ARG A O 1
ATOM 1635 N N . ARG A 1 221 ? -4.551 -7.749 12.687 1.00 90.94 221 ARG A N 1
ATOM 1636 C CA . ARG A 1 221 ? -4.022 -8.893 13.454 1.00 90.94 221 ARG A CA 1
ATOM 1637 C C . ARG A 1 221 ? -3.934 -10.175 12.626 1.00 90.94 221 ARG A C 1
ATOM 1639 O O . ARG A 1 221 ? -3.062 -10.997 12.875 1.00 90.94 221 ARG A O 1
ATOM 1646 N N . GLY A 1 222 ? -4.812 -10.335 11.638 1.00 90.12 222 GLY A N 1
ATOM 1647 C CA . GLY A 1 222 ? -4.782 -11.453 10.697 1.00 90.12 222 GLY A CA 1
ATOM 1648 C C . GLY A 1 222 ? -3.659 -11.376 9.656 1.00 90.12 222 GLY A C 1
ATOM 1649 O O . GLY A 1 222 ? -3.406 -12.371 8.976 1.00 90.12 222 GLY A O 1
ATOM 1650 N N . MET A 1 223 ? -2.982 -10.229 9.514 1.00 90.56 223 MET A N 1
ATOM 1651 C CA . MET A 1 223 ? -1.849 -10.085 8.598 1.00 90.56 223 MET A CA 1
ATOM 1652 C C . MET A 1 223 ? -0.639 -10.862 9.103 1.00 90.56 223 MET A C 1
ATOM 1654 O O . MET A 1 223 ? -0.249 -10.747 10.266 1.00 90.56 223 MET A O 1
ATOM 1658 N N . LYS A 1 224 ? 0.008 -11.608 8.206 1.00 89.56 224 LYS A N 1
ATOM 1659 C CA . LYS A 1 224 ? 1.254 -12.298 8.540 1.00 89.56 224 LYS A CA 1
ATOM 1660 C C . LYS A 1 224 ? 2.384 -11.287 8.660 1.00 89.56 224 LYS A C 1
ATOM 1662 O O . LYS A 1 224 ? 2.428 -10.301 7.927 1.00 89.56 224 LYS A O 1
ATOM 1667 N N . GLU A 1 225 ? 3.363 -11.590 9.505 1.00 87.44 225 GLU A N 1
ATOM 1668 C CA . GLU A 1 225 ? 4.581 -10.781 9.619 1.00 87.44 225 GLU A CA 1
ATOM 1669 C C . GLU A 1 225 ? 5.277 -10.600 8.260 1.00 87.44 225 GLU A C 1
ATOM 1671 O O . GLU A 1 225 ? 5.757 -9.512 7.948 1.00 87.44 225 GLU A O 1
ATOM 1676 N N . SER A 1 226 ? 5.253 -11.638 7.416 1.00 85.38 226 SER A N 1
ATOM 1677 C CA . SER A 1 226 ? 5.767 -11.576 6.047 1.00 85.38 226 SER A CA 1
ATOM 1678 C C . SER A 1 226 ? 5.050 -10.537 5.188 1.00 85.38 226 SER A C 1
ATOM 1680 O O . SER A 1 226 ? 5.692 -9.889 4.372 1.00 85.38 226 SER A O 1
ATOM 1682 N N . ASP A 1 227 ? 3.741 -10.351 5.362 1.00 86.44 227 ASP A N 1
ATOM 1683 C CA . ASP A 1 227 ? 2.962 -9.399 4.564 1.00 86.44 227 ASP A CA 1
ATOM 1684 C C . ASP A 1 227 ? 3.246 -7.960 5.010 1.00 86.44 227 ASP A C 1
ATOM 1686 O O . ASP A 1 227 ? 3.323 -7.057 4.184 1.00 86.44 227 ASP A O 1
ATOM 1690 N N . ILE A 1 228 ? 3.486 -7.754 6.308 1.00 88.88 228 ILE A N 1
ATOM 1691 C CA . ILE A 1 228 ? 3.906 -6.460 6.864 1.00 88.88 228 ILE A CA 1
ATOM 1692 C C . ILE A 1 228 ? 5.335 -6.126 6.420 1.00 88.88 228 ILE A C 1
ATOM 1694 O O . ILE A 1 228 ? 5.613 -4.985 6.062 1.00 88.88 228 ILE A O 1
ATOM 1698 N N . ALA A 1 229 ? 6.240 -7.110 6.412 1.00 87.62 229 ALA A N 1
ATOM 1699 C CA . ALA A 1 229 ? 7.622 -6.936 5.959 1.00 87.62 229 ALA A CA 1
ATOM 1700 C C . ALA A 1 229 ? 7.693 -6.445 4.509 1.00 87.62 229 ALA A C 1
ATOM 1702 O O . ALA A 1 229 ? 8.476 -5.552 4.189 1.00 87.62 229 ALA A O 1
ATOM 1703 N N . LYS A 1 230 ? 6.817 -6.975 3.653 1.00 86.19 230 LYS A N 1
ATOM 1704 C CA . LYS A 1 230 ? 6.706 -6.560 2.255 1.00 86.19 230 LYS A CA 1
ATOM 1705 C C . LYS A 1 230 ? 6.265 -5.108 2.073 1.00 86.19 230 LYS A C 1
ATOM 1707 O O . LYS A 1 230 ? 6.491 -4.566 1.006 1.00 86.19 230 LYS A O 1
ATOM 1712 N N . LEU A 1 231 ? 5.693 -4.449 3.086 1.00 88.06 231 LEU A N 1
ATOM 1713 C CA . LEU A 1 231 ? 5.374 -3.011 3.039 1.00 88.06 231 LEU A CA 1
ATOM 1714 C C . LEU A 1 231 ? 6.612 -2.116 3.249 1.00 88.06 231 LEU A C 1
ATOM 1716 O O . LEU A 1 231 ? 6.514 -0.890 3.194 1.00 88.06 231 LEU A O 1
ATOM 1720 N N . GLY A 1 232 ? 7.780 -2.720 3.474 1.00 86.06 232 GLY A N 1
ATOM 1721 C CA . GLY A 1 232 ? 9.065 -2.051 3.615 1.00 86.06 232 GLY A CA 1
ATOM 1722 C C . GLY A 1 232 ? 9.546 -1.952 5.062 1.00 86.06 232 GLY A C 1
ATOM 1723 O O . GLY A 1 232 ? 8.762 -1.842 6.011 1.00 86.06 232 GLY A O 1
ATOM 1724 N N . ASP A 1 233 ? 10.871 -1.933 5.223 1.00 87.31 233 ASP A N 1
ATOM 1725 C CA . ASP A 1 233 ? 11.543 -1.923 6.529 1.00 87.31 233 ASP A CA 1
ATOM 1726 C C . ASP A 1 233 ? 11.058 -0.817 7.479 1.00 87.31 233 ASP A C 1
ATOM 1728 O O . ASP A 1 233 ? 10.872 -1.106 8.666 1.00 87.31 233 ASP A O 1
ATOM 1732 N N . PRO A 1 234 ? 10.813 0.437 7.033 1.00 89.00 234 PRO A N 1
ATOM 1733 C CA . PRO A 1 234 ? 10.323 1.479 7.931 1.00 89.00 234 PRO A CA 1
ATOM 1734 C C . PRO A 1 234 ? 8.948 1.154 8.526 1.00 89.00 234 PRO A C 1
ATOM 1736 O O . PRO A 1 234 ? 8.746 1.353 9.727 1.00 89.00 234 PRO A O 1
ATOM 1739 N N . VAL A 1 235 ? 8.026 0.619 7.715 1.00 91.75 235 VAL A N 1
ATOM 1740 C CA . VAL A 1 235 ? 6.676 0.235 8.152 1.00 91.75 235 VAL A CA 1
ATOM 1741 C C . VAL A 1 235 ? 6.770 -0.930 9.127 1.00 91.75 235 VAL A C 1
ATOM 1743 O O . VAL A 1 235 ? 6.235 -0.837 10.235 1.00 91.75 235 VAL A O 1
ATOM 1746 N N . LYS A 1 236 ? 7.513 -1.984 8.769 1.00 92.50 236 LYS A N 1
ATOM 1747 C CA . LYS A 1 236 ? 7.713 -3.147 9.640 1.00 92.50 236 LYS A CA 1
ATOM 1748 C C . LYS A 1 236 ? 8.330 -2.758 10.976 1.00 92.50 236 LYS A C 1
ATOM 1750 O O . LYS A 1 236 ? 7.747 -3.031 12.017 1.00 92.50 236 LYS A O 1
ATOM 1755 N N . ARG A 1 237 ? 9.462 -2.054 10.967 1.00 93.31 237 ARG A N 1
ATOM 1756 C CA . ARG A 1 237 ? 10.169 -1.680 12.199 1.00 93.31 237 ARG A CA 1
ATOM 1757 C C . ARG A 1 237 ? 9.284 -0.873 13.148 1.00 93.31 237 ARG A C 1
ATOM 1759 O O . ARG A 1 237 ? 9.328 -1.088 14.356 1.00 93.31 237 ARG A O 1
ATOM 1766 N N . ARG A 1 238 ? 8.518 0.091 12.630 1.00 95.19 238 ARG A N 1
ATOM 1767 C CA . ARG A 1 238 ? 7.619 0.915 13.456 1.00 95.19 238 ARG A CA 1
ATOM 1768 C C . ARG A 1 238 ? 6.442 0.103 13.985 1.00 95.19 238 ARG A C 1
ATOM 1770 O O . ARG A 1 238 ? 6.048 0.295 15.129 1.00 95.19 238 ARG A O 1
ATOM 1777 N N . THR A 1 239 ? 5.945 -0.828 13.183 1.00 93.25 239 THR A N 1
ATOM 1778 C CA . THR A 1 239 ? 4.907 -1.772 13.590 1.00 93.25 239 THR A CA 1
ATOM 1779 C C . THR A 1 239 ? 5.396 -2.686 14.717 1.00 93.25 239 THR A C 1
ATOM 1781 O O . THR A 1 239 ? 4.744 -2.759 15.752 1.00 93.25 239 THR A O 1
ATOM 1784 N N . ASP A 1 240 ? 6.595 -3.262 14.591 1.00 93.44 240 ASP A N 1
ATOM 1785 C CA . ASP A 1 240 ? 7.210 -4.112 15.620 1.00 93.44 240 ASP A CA 1
ATOM 1786 C C . ASP A 1 240 ? 7.398 -3.349 16.952 1.00 93.44 240 ASP A C 1
ATOM 1788 O O . ASP A 1 240 ? 7.239 -3.910 18.037 1.00 93.44 240 ASP A O 1
ATOM 1792 N N . ILE A 1 241 ? 7.709 -2.045 16.892 1.00 93.62 241 ILE A N 1
ATOM 1793 C CA . ILE A 1 241 ? 7.782 -1.182 18.084 1.00 93.62 241 ILE A CA 1
ATOM 1794 C C . ILE A 1 241 ? 6.407 -1.040 18.742 1.00 93.62 241 ILE A C 1
ATOM 1796 O O . ILE A 1 241 ? 6.314 -1.160 19.964 1.00 93.62 241 ILE A O 1
ATOM 1800 N N . ILE A 1 242 ? 5.357 -0.778 17.959 1.00 92.12 242 ILE A N 1
ATOM 1801 C CA . ILE A 1 242 ? 3.989 -0.649 18.477 1.00 92.12 242 ILE A CA 1
ATOM 1802 C C . ILE A 1 242 ? 3.553 -1.963 19.126 1.00 92.12 242 ILE A C 1
ATOM 1804 O O . ILE A 1 242 ? 3.119 -1.947 20.276 1.00 92.12 242 ILE A O 1
ATOM 1808 N N . ASP A 1 243 ? 3.742 -3.093 18.446 1.00 89.94 243 ASP A N 1
ATOM 1809 C CA . ASP A 1 243 ? 3.358 -4.415 18.949 1.00 89.94 243 ASP A CA 1
ATOM 1810 C C . ASP A 1 243 ? 4.097 -4.751 20.254 1.00 89.94 243 ASP A C 1
ATOM 1812 O O . ASP A 1 243 ? 3.485 -5.200 21.228 1.00 89.94 243 ASP A O 1
ATOM 1816 N N . LYS A 1 244 ? 5.392 -4.418 20.338 1.00 89.75 244 LYS A N 1
ATOM 1817 C CA . LYS A 1 244 ? 6.177 -4.561 21.571 1.00 89.75 244 LYS A CA 1
ATOM 1818 C C . LYS A 1 244 ? 5.634 -3.706 22.717 1.00 89.75 244 LYS A C 1
ATOM 1820 O O . LYS A 1 244 ? 5.537 -4.193 23.840 1.00 89.75 244 LYS A O 1
ATOM 1825 N N . VAL A 1 245 ? 5.313 -2.436 22.468 1.00 87.69 245 VAL A N 1
ATOM 1826 C CA . VAL A 1 245 ? 4.764 -1.539 23.501 1.00 87.69 245 VAL A CA 1
ATOM 1827 C C . VAL A 1 245 ? 3.399 -2.041 23.967 1.00 87.69 245 VAL A C 1
ATOM 1829 O O . VAL A 1 245 ? 3.147 -2.106 25.169 1.00 87.69 245 VAL A O 1
ATOM 1832 N N . LYS A 1 246 ? 2.549 -2.481 23.037 1.00 85.38 246 LYS A N 1
ATOM 1833 C CA . LYS A 1 246 ? 1.239 -3.056 23.350 1.00 85.38 246 LYS A CA 1
ATOM 1834 C C . LYS A 1 246 ? 1.341 -4.297 24.236 1.00 85.38 246 LYS A C 1
ATOM 1836 O O . LYS A 1 246 ? 0.575 -4.399 25.190 1.00 85.38 246 LYS A O 1
ATOM 1841 N N . GLY A 1 247 ? 2.299 -5.187 23.971 1.00 78.75 247 GLY A N 1
ATOM 1842 C CA . GLY A 1 247 ? 2.547 -6.375 24.798 1.00 78.75 247 GLY A CA 1
ATOM 1843 C C . GLY A 1 247 ? 2.983 -6.054 26.234 1.00 78.75 247 GLY A C 1
ATOM 1844 O O . GLY A 1 247 ? 2.719 -6.823 27.149 1.00 78.75 247 GLY A O 1
ATOM 1845 N N . VAL A 1 248 ? 3.592 -4.887 26.472 1.00 79.62 248 VAL A N 1
ATOM 1846 C CA . VAL A 1 248 ? 3.889 -4.409 27.836 1.00 79.62 248 VAL A CA 1
ATOM 1847 C C . VAL A 1 248 ? 2.632 -3.855 28.521 1.00 79.62 248 VAL A C 1
ATOM 1849 O O . VAL A 1 248 ?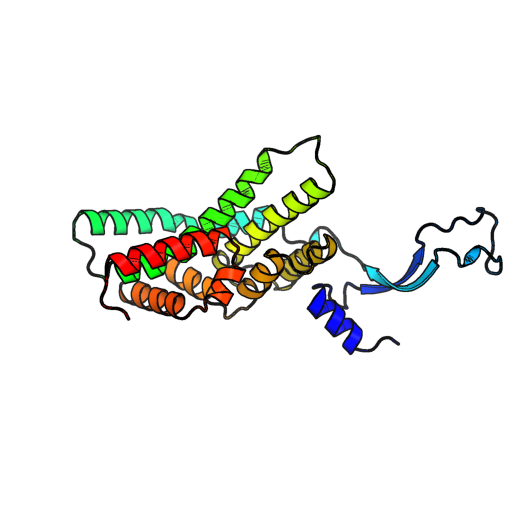 2.479 -3.994 29.733 1.00 79.62 248 VAL A O 1
ATOM 1852 N N . CYS A 1 249 ? 1.722 -3.238 27.762 1.00 71.38 249 CYS A N 1
ATOM 1853 C CA . CYS A 1 249 ? 0.475 -2.660 28.274 1.00 71.38 249 CYS A CA 1
ATOM 1854 C C . CYS A 1 249 ? -0.652 -3.691 28.508 1.00 71.38 249 CYS A C 1
ATOM 1856 O O . CYS A 1 249 ? -1.589 -3.384 29.243 1.00 71.38 249 CYS A O 1
ATOM 1858 N N . ARG A 1 250 ? -0.559 -4.897 27.926 1.00 63.28 250 ARG A N 1
ATOM 1859 C CA . ARG A 1 250 ? -1.387 -6.084 28.228 1.00 63.28 250 ARG A CA 1
ATOM 1860 C C . ARG A 1 250 ? -0.500 -7.338 28.334 1.00 63.28 250 ARG A C 1
ATOM 1862 O O . ARG A 1 250 ? -0.227 -7.953 27.305 1.00 63.28 250 ARG A O 1
ATOM 1869 N N . PRO A 1 251 ? -0.036 -7.719 29.538 1.00 52.62 251 PRO A N 1
ATOM 1870 C CA . PRO A 1 251 ? 0.833 -8.886 29.732 1.00 52.62 251 PRO A CA 1
ATOM 1871 C C . PRO A 1 251 ? 0.127 -10.252 29.582 1.00 52.62 251 PRO A C 1
ATOM 1873 O O . PRO A 1 251 ? 0.768 -11.285 29.720 1.00 52.62 251 PRO A O 1
ATOM 1876 N N . ASP A 1 252 ? -1.181 -10.273 29.333 1.00 49.53 252 ASP A N 1
ATOM 1877 C CA . ASP A 1 252 ? -2.084 -11.430 29.394 1.00 49.53 252 ASP A CA 1
ATOM 1878 C C . ASP A 1 252 ? -2.466 -12.033 28.022 1.00 49.53 252 ASP A C 1
ATOM 1880 O O . ASP A 1 252 ? -3.400 -12.826 27.925 1.00 49.53 252 ASP A O 1
ATOM 1884 N N . LEU A 1 253 ? -1.726 -11.698 26.959 1.00 47.34 253 LEU A N 1
ATOM 1885 C CA . LEU A 1 253 ? -1.845 -12.313 25.629 1.00 47.34 253 LEU A CA 1
ATOM 1886 C C . LEU A 1 253 ? -0.570 -13.106 25.278 1.00 47.34 253 LEU A C 1
ATOM 1888 O O . LEU A 1 253 ? 0.179 -12.716 24.384 1.00 47.34 253 LEU A O 1
ATOM 1892 N N . GLU A 1 254 ? -0.338 -14.206 25.999 1.00 40.78 254 GLU A N 1
ATOM 1893 C CA . GLU A 1 254 ? 0.448 -15.364 25.529 1.00 40.78 254 GLU A CA 1
ATOM 1894 C C . GLU A 1 254 ? -0.496 -16.518 25.164 1.00 40.78 254 GLU A C 1
ATOM 1896 O O . GLU A 1 254 ? -1.448 -16.773 25.940 1.00 40.78 254 GLU A O 1
#

Radius of gyration: 23.56 Å; chains: 1; bounding box: 51×39×75 Å

Foldseek 3Di:
DDDPVVQVVCCVQQLQHPVQKDFAKDAQDQPDDPPDDDPDPSPCPRIDHRDIDGHDDDPVLADDLVVLVVLLCVLCVCVVVLVVVVVVCVVVVNQPADPVLLCLLVLLLVLLQVQLVVLVVVQPPDPDDDDLVRVLVNLLSNLLSSLSSLLSNQPVPPDPSNLSVSSNVNVVSVCRPPLSVLSSVQSSPSPHLSNVSNVQSSPPSSSSDNVSSNVSSVSSVPDDLSNQVSSDDSSSVSVVVSVVVVCVVPVPDD

Sequence (254 aa):
MMSSGFFADLELNTGIPKSKTKMGNYDRMNSCAPSAKAGDDCWSIGMYYNVPLINGYSVSDVANPKEVVSKGLDKIKGLPTQIDQVLTALQLNGYLGDDMELIDSLSLPILMLASATENMGTVVQIADKITEEERKAFILAFLSAIFLIVPVIGEVVGSVAELTDIGTVMALLGAAGNSVVDIYTVVDDPKNAPLAIFDLILAPLAIADIATITKVANIRRGMKESDIAKLGDPVKRRTDIIDKVKGVCRPDLE

pLDDT: mean 77.21, std 13.61, range [40.78, 95.44]

Organism: NCBI:txid221167